Protein AF-A0A166N2T0-F1 (afdb_monomer_lite)

Structure (mmCIF, N/CA/C/O backbone):
data_AF-A0A166N2T0-F1
#
_entry.id   AF-A0A166N2T0-F1
#
loop_
_atom_site.group_PDB
_atom_site.id
_atom_site.type_symbol
_atom_site.label_atom_id
_atom_site.label_alt_id
_atom_site.label_comp_id
_atom_site.label_asym_id
_atom_site.label_entity_id
_atom_site.label_seq_id
_atom_site.pdbx_PDB_ins_code
_atom_site.Cartn_x
_atom_site.Cartn_y
_atom_site.Cartn_z
_atom_site.occupancy
_atom_site.B_iso_or_equiv
_atom_site.auth_seq_id
_atom_site.auth_comp_id
_atom_site.auth_asym_id
_atom_site.auth_atom_id
_atom_site.pdbx_PDB_model_num
ATOM 1 N N . MET A 1 1 ? -8.286 17.097 6.816 1.00 43.88 1 MET A N 1
ATOM 2 C CA . MET A 1 1 ? -9.044 16.083 7.577 1.00 43.88 1 MET A CA 1
ATOM 3 C C . MET A 1 1 ? -8.960 16.460 9.037 1.00 43.88 1 MET A C 1
ATOM 5 O O . MET A 1 1 ? -7.880 16.824 9.479 1.00 43.88 1 MET A O 1
ATOM 9 N N . ASP A 1 2 ? -10.086 16.441 9.736 1.00 45.09 2 ASP A N 1
ATOM 10 C CA . ASP A 1 2 ? -10.137 16.662 11.180 1.00 45.09 2 ASP A CA 1
ATOM 11 C C . ASP A 1 2 ? -9.588 15.407 11.885 1.00 45.09 2 ASP A C 1
ATOM 13 O O . ASP A 1 2 ? -10.155 14.327 11.719 1.00 45.09 2 ASP A O 1
ATOM 17 N N . LEU A 1 3 ? -8.452 15.532 12.580 1.00 59.47 3 LEU A N 1
ATOM 18 C CA . LEU A 1 3 ? -7.696 14.431 13.214 1.00 59.47 3 LEU A CA 1
ATOM 19 C C . LEU A 1 3 ? -8.264 14.028 14.590 1.00 59.47 3 LEU A C 1
ATOM 21 O O . LEU A 1 3 ? -7.615 13.329 15.363 1.00 59.47 3 LEU A O 1
ATOM 25 N N . ASN A 1 4 ? -9.469 14.489 14.915 1.00 77.56 4 ASN A N 1
ATOM 26 C CA . ASN A 1 4 ? -10.057 14.335 16.237 1.00 77.56 4 ASN A CA 1
ATOM 27 C C . ASN A 1 4 ? -10.765 12.988 16.430 1.00 77.56 4 ASN A C 1
ATOM 29 O O . ASN A 1 4 ? -11.438 12.469 15.535 1.00 77.56 4 ASN A O 1
ATOM 33 N N . ILE A 1 5 ? -10.666 12.467 17.654 1.00 76.81 5 ILE A N 1
ATOM 34 C CA . ILE A 1 5 ? -11.451 11.324 18.122 1.00 76.81 5 ILE A CA 1
ATOM 35 C C . ILE A 1 5 ? -12.890 11.790 18.357 1.00 76.81 5 ILE A C 1
ATOM 37 O O . ILE A 1 5 ? -13.119 12.787 19.045 1.00 76.81 5 ILE A O 1
ATOM 41 N N . ARG A 1 6 ? -13.876 11.075 17.807 1.00 77.38 6 ARG A N 1
ATOM 42 C CA . ARG A 1 6 ? -15.291 11.452 17.952 1.00 77.38 6 ARG A CA 1
ATOM 43 C C . ARG A 1 6 ? -16.214 10.258 18.113 1.00 77.38 6 ARG A C 1
ATOM 45 O O . ARG A 1 6 ? -15.986 9.190 17.549 1.00 77.38 6 ARG A O 1
ATOM 52 N N . VAL A 1 7 ? -17.304 10.482 18.838 1.00 72.06 7 VAL A N 1
ATOM 53 C CA . VAL A 1 7 ? -18.404 9.524 18.947 1.00 72.06 7 VAL A CA 1
ATOM 54 C C . VAL A 1 7 ? -19.427 9.822 17.856 1.00 72.06 7 VAL A C 1
ATOM 56 O O . VAL A 1 7 ? -19.912 10.944 17.731 1.00 72.06 7 VAL A O 1
ATOM 59 N N . VAL A 1 8 ? -19.778 8.803 17.081 1.00 77.94 8 VAL A N 1
ATOM 60 C CA . VAL A 1 8 ? -20.889 8.818 16.119 1.00 77.94 8 VAL A CA 1
ATOM 61 C C . VAL A 1 8 ? -21.854 7.719 16.541 1.00 77.94 8 VAL A C 1
ATOM 63 O O . VAL A 1 8 ? -21.438 6.762 17.176 1.00 77.94 8 VAL A O 1
ATOM 66 N N . LYS A 1 9 ? -23.157 7.829 16.260 1.00 76.69 9 LYS A N 1
ATOM 67 C CA . LYS A 1 9 ? -24.130 6.808 16.684 1.00 76.69 9 LYS A CA 1
ATOM 68 C C . LYS A 1 9 ? -23.670 5.383 16.300 1.00 76.69 9 LYS A C 1
ATOM 70 O O . LYS A 1 9 ? -23.574 5.085 15.116 1.00 76.69 9 LYS A O 1
ATOM 75 N N . GLY A 1 10 ? -23.412 4.530 17.297 1.00 79.81 10 GLY A N 1
ATOM 76 C CA . GLY A 1 10 ? -22.922 3.157 17.147 1.00 79.81 10 GLY A CA 1
ATOM 77 C C . GLY A 1 10 ? -21.399 2.988 17.051 1.00 79.81 10 GLY A C 1
ATOM 78 O O . GLY A 1 10 ? -20.940 1.850 16.993 1.00 79.81 10 GLY A O 1
ATOM 79 N N . LEU A 1 11 ? -20.615 4.075 17.012 1.00 88.12 11 LEU A N 1
ATOM 80 C CA . LEU A 1 11 ? -19.197 4.051 16.647 1.00 88.12 11 LEU A CA 1
ATOM 81 C C . LEU A 1 11 ? -18.330 5.018 17.469 1.00 88.12 11 LEU A C 1
ATOM 83 O O . LEU A 1 11 ? -18.723 6.138 17.802 1.00 88.12 11 LEU A O 1
ATOM 87 N N . VAL A 1 12 ? -17.086 4.608 17.687 1.00 89.06 12 VAL A N 1
ATOM 88 C CA . VAL A 1 12 ? -15.978 5.455 18.131 1.00 89.06 12 VAL A CA 1
ATOM 89 C C . VAL A 1 12 ? -14.989 5.570 16.980 1.00 89.06 12 VAL A C 1
ATOM 91 O O . VAL A 1 12 ? -14.473 4.564 16.508 1.00 89.06 12 VAL A O 1
ATOM 94 N N . LEU A 1 13 ? -14.732 6.785 16.505 1.00 89.12 13 LEU A N 1
ATOM 95 C CA . LEU A 1 13 ? -13.774 7.023 15.428 1.00 89.12 13 LEU A CA 1
ATOM 96 C C . LEU A 1 13 ? -12.460 7.514 16.025 1.00 89.12 13 LEU A C 1
ATOM 98 O O . LEU A 1 13 ? -12.440 8.578 16.643 1.00 89.12 13 LEU A O 1
ATOM 102 N N . ASP A 1 14 ? -11.384 6.761 15.813 1.00 88.19 14 ASP A N 1
ATOM 103 C CA . ASP A 1 14 ? -10.021 7.171 16.135 1.00 88.19 14 ASP A CA 1
ATOM 104 C C . ASP A 1 14 ? -9.372 7.780 14.885 1.00 88.19 14 ASP A C 1
ATOM 106 O O . ASP A 1 14 ? -8.874 7.075 14.008 1.00 88.19 14 ASP A O 1
ATOM 110 N N . GLY A 1 15 ? -9.406 9.111 14.782 1.00 82.81 15 GLY A N 1
ATOM 111 C CA . GLY A 1 15 ? -8.806 9.844 13.665 1.00 82.81 15 GLY A CA 1
ATOM 112 C C . GLY A 1 15 ? -7.274 9.845 13.653 1.00 82.81 15 GLY A C 1
ATOM 113 O O . GLY A 1 15 ? -6.691 10.245 12.647 1.00 82.81 15 GLY A O 1
ATOM 114 N N . ILE A 1 16 ? -6.629 9.404 14.738 1.00 84.75 16 ILE A N 1
ATOM 115 C CA . ILE A 1 16 ? -5.169 9.370 14.880 1.00 84.75 16 ILE A CA 1
ATOM 116 C C . ILE A 1 16 ? -4.643 8.025 14.377 1.00 84.75 16 ILE A C 1
ATOM 118 O O . ILE A 1 16 ? -3.766 7.991 13.516 1.00 84.75 16 ILE A O 1
ATOM 122 N N . ALA A 1 17 ? -5.202 6.920 14.879 1.00 83.62 17 ALA A N 1
ATOM 123 C CA . ALA A 1 17 ? -4.836 5.572 14.439 1.00 83.62 17 ALA A CA 1
ATOM 124 C C . ALA A 1 17 ? -5.563 5.136 13.150 1.00 83.62 17 ALA A C 1
ATOM 126 O O . ALA A 1 17 ? -5.153 4.177 12.502 1.00 83.62 17 ALA A O 1
ATOM 127 N N . GLY A 1 18 ? -6.645 5.826 12.768 1.00 85.19 18 GLY A N 1
ATOM 128 C CA . GLY A 1 18 ? -7.509 5.442 11.647 1.00 85.19 18 GLY A CA 1
ATOM 129 C C . GLY A 1 18 ? -8.471 4.294 11.974 1.00 85.19 18 GLY A C 1
ATOM 130 O O . GLY A 1 18 ? -9.000 3.664 11.058 1.00 85.19 18 GLY A O 1
ATOM 131 N N . GLY A 1 19 ? -8.673 4.001 13.260 1.00 89.94 19 GLY A N 1
ATOM 132 C CA . GLY A 1 19 ? -9.486 2.892 13.748 1.00 89.94 19 GLY A CA 1
ATOM 133 C C . GLY A 1 19 ? -10.970 3.229 13.893 1.00 89.94 19 GLY A C 1
ATOM 134 O O . GLY A 1 19 ? -11.353 4.364 14.195 1.00 89.94 19 GLY A O 1
ATOM 135 N N . VAL A 1 20 ? -11.820 2.216 13.723 1.00 93.62 20 VAL A N 1
ATOM 136 C CA . VAL A 1 20 ? -13.267 2.306 13.961 1.00 93.62 20 VAL A CA 1
ATOM 137 C C . VAL A 1 20 ? -13.664 1.316 15.049 1.00 93.62 20 VAL A C 1
ATOM 139 O O . VAL A 1 20 ? -13.630 0.107 14.836 1.00 93.62 20 VAL A O 1
ATOM 142 N N . GLY A 1 21 ? -14.040 1.846 16.209 1.00 92.81 21 GLY A N 1
ATOM 143 C CA . GLY A 1 21 ? -14.553 1.102 17.352 1.00 92.81 21 GLY A CA 1
ATOM 144 C C . GLY A 1 21 ? -16.065 0.921 17.282 1.00 92.81 21 GLY A C 1
ATOM 145 O O . GLY A 1 21 ? -16.790 1.883 17.032 1.00 92.81 21 GLY A O 1
ATOM 146 N N . PHE A 1 22 ? -16.558 -0.286 17.542 1.00 91.50 22 PHE A N 1
ATOM 147 C CA . PHE A 1 22 ? -17.989 -0.587 17.591 1.00 91.50 22 PHE A CA 1
ATOM 148 C C . PHE A 1 22 ? -18.506 -0.473 19.014 1.00 91.50 22 PHE A C 1
ATOM 150 O O . PHE A 1 22 ? -17.970 -1.094 19.932 1.00 91.50 22 PHE A O 1
ATOM 157 N N . ARG A 1 23 ? -19.568 0.313 19.200 1.00 87.75 23 ARG A N 1
ATOM 158 C CA . ARG A 1 23 ? -20.084 0.627 20.529 1.00 87.75 23 ARG A CA 1
ATOM 159 C C . ARG A 1 23 ? -21.597 0.531 20.578 1.00 87.75 23 ARG A C 1
ATOM 161 O O . ARG A 1 23 ? -22.298 1.206 19.826 1.00 87.75 23 ARG A O 1
ATOM 168 N N . ASN A 1 24 ? -22.115 -0.211 21.553 1.00 78.12 24 ASN A N 1
ATOM 169 C CA . ASN A 1 24 ? -23.512 -0.069 21.938 1.00 78.12 24 ASN A CA 1
ATOM 170 C C . ASN A 1 24 ? -23.662 1.186 22.809 1.00 78.12 24 ASN A C 1
ATOM 172 O O . ASN A 1 24 ? -22.993 1.335 23.826 1.00 78.12 24 ASN A O 1
ATOM 176 N N . HIS A 1 25 ? -24.500 2.128 22.387 1.00 70.19 25 HIS A N 1
ATOM 177 C CA . HIS A 1 25 ? -24.588 3.456 22.989 1.00 70.19 25 HIS A CA 1
ATOM 178 C C . HIS A 1 25 ? -25.393 3.458 24.289 1.00 70.19 25 HIS A C 1
ATOM 180 O O . HIS A 1 25 ? -26.496 3.997 24.362 1.00 70.19 25 HIS A O 1
ATOM 186 N N . THR A 1 26 ? -24.811 2.881 25.334 1.00 70.38 26 THR A N 1
ATOM 187 C CA . THR A 1 26 ? -25.307 2.975 26.703 1.00 70.38 26 THR A CA 1
ATOM 188 C C . THR A 1 26 ? -24.638 4.139 27.425 1.00 70.38 26 THR A C 1
ATOM 190 O O . THR A 1 26 ? -23.432 4.342 27.324 1.00 70.38 26 THR A O 1
ATOM 193 N N . ILE A 1 27 ? -25.425 4.933 28.145 1.00 71.75 27 ILE A N 1
ATOM 194 C CA . ILE A 1 27 ? -24.930 5.950 29.080 1.00 71.75 27 ILE A CA 1
ATOM 195 C C . ILE A 1 27 ? -25.377 5.496 30.474 1.00 71.75 27 ILE A C 1
ATOM 197 O O . ILE A 1 27 ? -26.518 5.030 30.602 1.00 71.75 27 ILE A O 1
ATOM 201 N N . PRO A 1 28 ? -24.526 5.586 31.513 1.00 71.56 28 PRO A N 1
ATOM 202 C CA . PRO A 1 28 ? -24.942 5.243 32.866 1.00 71.56 28 PRO A CA 1
ATOM 203 C C . PRO A 1 28 ? -26.201 6.026 33.270 1.00 71.56 28 PRO A C 1
ATOM 205 O O . PRO A 1 28 ? -26.322 7.223 33.013 1.00 71.56 28 PRO A O 1
ATOM 208 N N . LYS A 1 29 ? -27.166 5.345 33.893 1.00 70.75 29 LYS A N 1
ATOM 209 C CA . LYS A 1 29 ? -28.400 5.982 34.379 1.00 70.75 29 LYS A CA 1
ATOM 210 C C . LYS A 1 29 ? -28.135 6.696 35.711 1.00 70.75 29 LYS A C 1
ATOM 212 O O . LYS A 1 29 ? -27.253 6.297 36.464 1.00 70.75 29 LYS A O 1
ATOM 217 N N . ASN A 1 30 ? -28.934 7.717 36.030 1.00 68.00 30 ASN A N 1
ATOM 218 C CA . ASN A 1 30 ? -28.908 8.449 37.312 1.00 68.00 30 ASN A CA 1
ATOM 219 C C . ASN A 1 30 ? -27.630 9.268 37.599 1.00 68.00 30 ASN A C 1
ATOM 221 O O . ASN A 1 30 ? -27.241 9.449 38.756 1.00 68.00 30 ASN A O 1
ATOM 225 N N . ILE A 1 31 ? -26.987 9.817 36.566 1.00 68.12 31 ILE A N 1
ATOM 226 C CA . ILE A 1 31 ? -25.794 10.657 36.721 1.00 68.12 31 ILE A CA 1
ATOM 227 C C . ILE A 1 31 ? -26.176 12.048 37.268 1.00 68.12 31 ILE A C 1
ATOM 229 O O . ILE A 1 31 ? -26.637 12.917 36.532 1.00 68.12 31 ILE A O 1
ATOM 233 N N . LYS A 1 32 ? -25.952 12.296 38.568 1.00 64.81 32 LYS A N 1
ATOM 234 C CA . LYS A 1 32 ? -26.288 13.583 39.220 1.00 64.81 32 LYS A CA 1
ATOM 235 C C . LYS A 1 32 ? -25.245 14.699 39.019 1.00 64.81 32 LYS A C 1
ATOM 237 O O . LYS A 1 32 ? -25.589 15.871 39.161 1.00 64.81 32 LYS A O 1
ATOM 242 N N . ARG A 1 33 ? -23.974 14.367 38.741 1.00 72.00 33 ARG A N 1
ATOM 243 C CA . ARG A 1 33 ? -22.835 15.321 38.731 1.00 72.00 33 ARG A CA 1
ATOM 244 C C . ARG A 1 33 ? -21.892 15.190 37.519 1.00 72.00 33 ARG A C 1
ATOM 246 O O . ARG A 1 33 ? -20.770 15.673 37.575 1.00 72.00 33 ARG A O 1
ATOM 253 N N . GLY A 1 34 ? -22.347 14.574 36.429 1.00 77.81 34 GLY A N 1
ATOM 254 C CA . GLY A 1 34 ? -21.448 14.058 35.388 1.00 77.81 34 GLY A CA 1
ATOM 255 C C . GLY A 1 34 ? -20.852 12.705 35.790 1.00 77.81 34 GLY A C 1
ATOM 256 O O . GLY A 1 34 ? -20.951 12.300 36.952 1.00 77.81 34 GLY A O 1
ATOM 257 N N . ALA A 1 35 ? -20.317 11.970 34.820 1.00 83.81 35 ALA A N 1
ATOM 258 C CA . ALA A 1 35 ? -19.721 10.657 35.051 1.00 83.81 35 ALA A CA 1
ATOM 259 C C . ALA A 1 35 ? -18.545 10.422 34.113 1.00 83.81 35 ALA A C 1
ATOM 261 O O . ALA A 1 35 ? -18.530 10.927 32.989 1.00 83.81 35 ALA A O 1
ATOM 262 N N . SER A 1 36 ? -17.619 9.593 34.579 1.00 88.38 36 SER A N 1
ATOM 263 C CA . SER A 1 36 ? -16.549 9.028 33.771 1.00 88.38 36 SER A CA 1
ATOM 264 C C . SER A 1 36 ? -16.542 7.519 33.961 1.00 88.38 36 SER A C 1
ATOM 266 O O . SER A 1 36 ? -16.769 7.035 35.071 1.00 88.38 36 SER A O 1
ATOM 268 N N . TRP A 1 37 ? -16.326 6.783 32.881 1.00 89.31 37 TRP A N 1
ATOM 269 C CA . TRP A 1 37 ? -16.266 5.324 32.891 1.00 89.31 37 TRP A CA 1
ATOM 270 C C . TRP A 1 37 ? -15.420 4.828 31.721 1.00 89.31 37 TRP A C 1
ATOM 272 O O . TRP A 1 37 ? -15.059 5.606 30.836 1.00 89.31 37 TRP A O 1
ATOM 282 N N . SER A 1 38 ? -15.130 3.532 31.715 1.00 91.31 38 SER A N 1
ATOM 283 C CA . SER A 1 38 ? -14.356 2.876 30.666 1.00 91.31 38 SER A CA 1
ATOM 284 C C . SER A 1 38 ? -15.159 1.736 30.055 1.00 91.31 38 SER A C 1
ATOM 286 O O . SER A 1 38 ? -15.915 1.064 30.757 1.00 91.31 38 SER A O 1
ATOM 288 N N . GLU A 1 39 ? -14.994 1.517 28.755 1.00 91.12 39 GLU A N 1
ATOM 289 C CA . GLU A 1 39 ? -15.550 0.364 28.045 1.00 91.12 39 GLU A CA 1
ATOM 290 C C . GLU A 1 39 ? -14.461 -0.283 27.194 1.00 91.12 39 GLU A C 1
ATOM 292 O O . GLU A 1 39 ? -13.644 0.412 26.589 1.00 91.12 39 GLU A O 1
ATOM 297 N N . ASP A 1 40 ? -14.484 -1.608 27.109 1.00 91.88 40 ASP A N 1
ATOM 298 C CA . ASP A 1 40 ? -13.666 -2.344 26.154 1.00 91.88 40 ASP A CA 1
ATOM 299 C C . ASP A 1 40 ? -14.450 -2.516 24.860 1.00 91.88 40 ASP A C 1
ATOM 301 O O . ASP A 1 40 ? -15.509 -3.145 24.842 1.00 91.88 40 ASP A O 1
ATOM 305 N N . LEU A 1 41 ? -13.930 -1.944 23.780 1.00 92.75 41 LEU A N 1
ATOM 306 C CA . LEU A 1 41 ? -14.589 -1.922 22.483 1.00 92.75 41 LEU A CA 1
ATOM 307 C C . LEU A 1 41 ? -13.728 -2.628 21.443 1.00 92.75 41 LEU A C 1
ATOM 309 O O . LEU A 1 41 ? -12.501 -2.521 21.453 1.00 92.75 41 LEU A O 1
ATOM 313 N N . LEU A 1 42 ? -14.389 -3.334 20.529 1.00 92.88 42 LEU A N 1
ATOM 314 C CA . LEU A 1 42 ? -13.748 -3.906 19.353 1.00 92.88 42 LEU A CA 1
ATOM 315 C C . LEU A 1 42 ? -13.472 -2.793 18.344 1.00 92.88 42 LEU A C 1
ATOM 317 O O . LEU A 1 42 ? -14.406 -2.118 17.914 1.00 92.88 42 LEU A O 1
ATOM 321 N N . PHE A 1 43 ? -12.216 -2.641 17.945 1.00 94.19 43 PHE A N 1
ATOM 322 C CA . PHE A 1 43 ? -11.762 -1.751 16.887 1.00 94.19 43 PHE A CA 1
ATOM 323 C C . PHE A 1 43 ? -11.327 -2.548 15.666 1.00 94.19 43 PHE A C 1
ATOM 325 O O . PHE A 1 43 ? -10.677 -3.584 15.785 1.00 94.19 43 PHE A O 1
ATOM 332 N N . ILE A 1 44 ? -11.650 -2.018 14.491 1.00 93.50 44 ILE A N 1
ATOM 333 C CA . ILE A 1 44 ? -11.050 -2.429 13.225 1.00 93.50 44 ILE A CA 1
ATOM 334 C C . ILE A 1 44 ? -10.087 -1.334 12.795 1.00 93.50 44 ILE A C 1
ATOM 336 O O . ILE A 1 44 ? -10.492 -0.177 12.656 1.00 93.50 44 ILE A O 1
ATOM 340 N N . GLU A 1 45 ? -8.823 -1.697 12.595 1.00 93.06 45 GLU A N 1
ATOM 341 C CA . GLU A 1 45 ? -7.754 -0.747 12.282 1.00 93.06 45 GLU A CA 1
ATOM 342 C C . GLU A 1 45 ? -6.981 -1.169 11.034 1.00 93.06 45 GLU A C 1
ATOM 344 O O . GLU A 1 45 ? -6.725 -2.362 10.836 1.00 93.06 45 GLU A O 1
ATOM 349 N N . PRO A 1 46 ? -6.586 -0.214 10.178 1.00 92.50 46 PRO A N 1
ATOM 350 C CA . PRO A 1 46 ? -5.716 -0.508 9.059 1.00 92.50 46 PRO A CA 1
ATOM 351 C C . PRO A 1 46 ? -4.281 -0.720 9.545 1.00 92.50 46 PRO A C 1
ATOM 353 O O . PRO A 1 46 ? -3.722 0.091 10.279 1.00 92.50 46 PRO A O 1
ATOM 356 N N . ILE A 1 47 ? -3.648 -1.779 9.055 1.00 93.31 47 ILE A N 1
ATOM 357 C CA . ILE A 1 47 ? -2.202 -1.978 9.151 1.00 93.31 47 ILE A CA 1
ATOM 358 C C . ILE A 1 47 ? -1.626 -2.001 7.742 1.00 93.31 47 ILE A C 1
ATOM 360 O O . ILE A 1 47 ? -2.196 -2.616 6.844 1.00 93.31 47 ILE A O 1
ATOM 364 N N . ALA A 1 48 ? -0.508 -1.316 7.522 1.00 94.31 48 ALA A N 1
ATOM 365 C CA . ALA A 1 48 ? 0.125 -1.244 6.212 1.00 94.31 48 ALA A CA 1
ATOM 366 C C . ALA A 1 48 ? 1.647 -1.262 6.330 1.00 94.31 48 ALA A C 1
ATOM 368 O O . ALA A 1 48 ? 2.225 -0.688 7.252 1.00 94.31 48 ALA A O 1
ATOM 369 N N . SER A 1 49 ? 2.302 -1.898 5.363 1.00 96.12 49 SER A N 1
ATOM 370 C CA . SER A 1 49 ? 3.750 -1.851 5.209 1.00 96.12 49 SER A CA 1
ATOM 371 C C . SER A 1 49 ? 4.106 -1.598 3.754 1.00 96.12 49 SER A C 1
ATOM 373 O O . SER A 1 49 ? 3.578 -2.252 2.854 1.00 96.12 49 SER A O 1
ATOM 375 N N . CYS A 1 50 ? 5.001 -0.638 3.534 1.00 95.25 50 CYS A N 1
ATOM 376 C CA . CYS A 1 50 ? 5.437 -0.229 2.209 1.00 95.25 50 CYS A CA 1
ATOM 377 C C . CYS A 1 50 ? 6.935 -0.462 2.029 1.00 95.25 50 CYS A C 1
ATOM 379 O O . CYS A 1 50 ? 7.736 -0.255 2.940 1.00 95.25 50 CYS A O 1
ATOM 381 N N . VAL A 1 51 ? 7.316 -0.837 0.815 1.00 94.19 51 VAL A N 1
ATOM 382 C CA . VAL A 1 51 ? 8.702 -1.021 0.385 1.00 94.19 51 VAL A CA 1
ATOM 383 C C . VAL A 1 51 ? 8.967 -0.200 -0.869 1.00 94.19 51 VAL A C 1
ATOM 385 O O . VAL A 1 51 ? 8.051 0.151 -1.610 1.00 94.19 51 VAL A O 1
ATOM 388 N N . ASN A 1 52 ? 10.230 0.118 -1.123 1.00 90.19 52 ASN A N 1
ATOM 389 C CA . ASN A 1 52 ? 10.628 0.793 -2.352 1.00 90.19 52 ASN A CA 1
ATOM 390 C C . ASN A 1 52 ? 10.736 -0.219 -3.509 1.00 90.19 52 ASN A C 1
ATOM 392 O O . ASN A 1 52 ? 11.228 -1.327 -3.315 1.00 90.19 52 ASN A O 1
ATOM 396 N N . THR A 1 53 ? 10.310 0.175 -4.709 1.00 87.38 53 THR A N 1
ATOM 397 C CA . THR A 1 53 ? 10.528 -0.594 -5.949 1.00 87.38 53 THR A CA 1
ATOM 398 C C . THR A 1 53 ? 11.889 -0.311 -6.586 1.00 87.38 53 THR A C 1
ATOM 400 O O . THR A 1 53 ? 12.180 -0.796 -7.662 1.00 87.38 53 THR A O 1
ATOM 403 N N . ASN A 1 54 ? 12.752 0.502 -5.988 1.00 82.25 54 ASN A N 1
ATOM 404 C CA . ASN A 1 54 ? 13.964 1.038 -6.620 1.00 82.25 54 ASN A CA 1
ATOM 405 C C . ASN A 1 54 ? 13.698 1.842 -7.910 1.00 82.25 54 ASN A C 1
ATOM 407 O O . ASN A 1 54 ? 14.645 2.319 -8.528 1.00 82.25 54 ASN A O 1
ATOM 411 N N . LEU A 1 55 ? 12.437 2.059 -8.289 1.00 86.00 55 LEU A N 1
ATOM 412 C CA . LEU A 1 55 ? 12.046 2.865 -9.433 1.00 86.00 55 LEU A CA 1
ATOM 413 C C . LEU A 1 55 ? 11.872 4.323 -9.021 1.00 86.00 55 LEU A C 1
ATOM 415 O O . LEU A 1 55 ? 11.303 4.641 -7.971 1.00 86.00 55 LEU A O 1
ATOM 419 N N . THR A 1 56 ? 12.332 5.210 -9.893 1.00 86.75 56 THR A N 1
ATOM 420 C CA . THR A 1 56 ? 12.130 6.654 -9.792 1.00 86.75 56 THR A CA 1
ATOM 421 C C . THR A 1 56 ? 11.440 7.147 -11.050 1.00 86.75 56 THR A C 1
ATOM 423 O O . THR A 1 56 ? 11.789 6.737 -12.155 1.00 86.75 56 THR A O 1
ATOM 426 N N . LEU A 1 57 ? 10.464 8.030 -10.884 1.00 87.56 57 LEU A N 1
ATOM 427 C CA . LEU A 1 57 ? 9.879 8.796 -11.973 1.00 87.56 57 LEU A CA 1
ATOM 428 C C . LEU A 1 57 ? 10.432 10.215 -11.875 1.00 87.56 57 LEU A C 1
ATOM 430 O O . LEU A 1 57 ? 10.118 10.954 -10.939 1.00 87.56 57 LEU A O 1
ATOM 434 N N . ASP A 1 58 ? 11.286 10.554 -12.827 1.00 87.94 58 ASP A N 1
ATOM 435 C CA . ASP A 1 58 ? 11.931 11.848 -12.959 1.00 87.94 58 ASP A CA 1
ATOM 436 C C . ASP A 1 58 ? 11.211 12.653 -14.042 1.00 87.94 58 ASP A C 1
ATOM 438 O O . ASP A 1 58 ? 10.805 12.111 -15.065 1.00 87.94 58 ASP A O 1
ATOM 442 N N . PHE A 1 59 ? 10.988 13.944 -13.834 1.00 86.88 59 PHE A N 1
ATOM 443 C CA . PHE A 1 59 ? 10.304 14.759 -14.838 1.00 86.88 59 PHE A CA 1
ATOM 444 C C . PHE A 1 59 ? 10.740 16.216 -14.802 1.00 86.88 59 PHE A C 1
ATOM 446 O O . PHE A 1 59 ? 11.130 16.748 -13.758 1.00 86.88 59 PHE A O 1
ATOM 453 N N . GLU A 1 60 ? 10.645 16.865 -15.961 1.00 88.12 60 GLU A N 1
ATOM 454 C CA . GLU A 1 60 ? 10.862 18.298 -16.120 1.00 88.12 60 GLU A CA 1
ATOM 455 C C . GLU A 1 60 ? 9.561 18.985 -16.544 1.00 88.12 60 GLU A C 1
ATOM 457 O O . GLU A 1 60 ? 8.848 18.543 -17.449 1.00 88.12 60 GLU A O 1
ATOM 462 N N . ILE A 1 61 ? 9.243 20.085 -15.863 1.00 86.31 61 ILE A N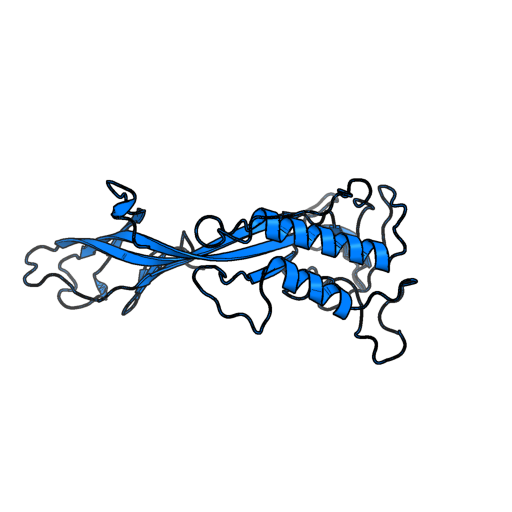 1
ATOM 463 C CA . ILE A 1 61 ? 8.099 20.926 -16.201 1.00 86.31 61 ILE A CA 1
ATOM 464 C C . ILE A 1 61 ? 8.506 21.867 -17.329 1.00 86.31 61 ILE A C 1
ATOM 466 O O . ILE A 1 61 ? 9.320 22.757 -17.106 1.00 86.31 61 ILE A O 1
ATOM 470 N N . LEU A 1 62 ? 7.908 21.718 -18.511 1.00 83.44 62 LEU A N 1
ATOM 471 C CA . LEU A 1 62 ? 8.030 22.691 -19.600 1.00 83.44 62 LEU A CA 1
ATOM 472 C C . LEU A 1 62 ? 6.660 23.307 -19.898 1.00 83.44 62 LEU A C 1
ATOM 474 O O . LEU A 1 62 ? 5.644 22.620 -19.792 1.00 83.44 62 LEU A O 1
ATOM 478 N N . LEU A 1 63 ? 6.638 24.576 -20.317 1.00 72.50 63 LEU A N 1
ATOM 479 C CA . LEU A 1 63 ? 5.413 25.352 -20.589 1.00 72.50 63 LEU A CA 1
ATOM 480 C C . LEU A 1 63 ? 4.394 24.641 -21.502 1.00 72.50 63 LEU A C 1
ATOM 482 O O . LEU A 1 63 ? 3.195 24.802 -21.295 1.00 72.50 63 LEU A O 1
ATOM 486 N N . ASN A 1 64 ? 4.855 23.836 -22.468 1.00 68.06 64 ASN A N 1
ATOM 487 C CA . ASN A 1 64 ? 3.990 23.223 -23.486 1.00 68.06 64 ASN A CA 1
ATOM 488 C C . ASN A 1 64 ? 3.931 21.684 -23.440 1.00 68.06 64 ASN A C 1
ATOM 490 O O . ASN A 1 64 ? 3.039 21.102 -24.054 1.00 68.06 64 ASN A O 1
ATOM 494 N N . LYS A 1 65 ? 4.868 21.007 -22.756 1.00 67.38 65 LYS A N 1
ATOM 495 C CA . LYS A 1 65 ? 4.901 19.535 -22.658 1.00 67.38 65 LYS A CA 1
ATOM 496 C C . LYS A 1 65 ? 5.863 19.062 -21.568 1.00 67.38 65 LYS A C 1
ATOM 498 O O . LYS A 1 65 ? 7.043 19.369 -21.632 1.00 67.38 65 LYS A O 1
ATOM 503 N N . SER A 1 66 ? 5.404 18.267 -20.610 1.00 65.69 66 SER A N 1
ATOM 504 C CA . SER A 1 66 ? 6.294 17.638 -19.625 1.00 65.69 66 SER A CA 1
ATOM 505 C C . SER A 1 66 ? 7.077 16.491 -20.269 1.00 65.69 66 SER A C 1
ATOM 507 O O . SER A 1 66 ? 6.493 15.680 -20.991 1.00 65.69 66 SER A O 1
ATOM 509 N N . SER A 1 67 ? 8.379 16.391 -20.002 1.00 66.00 67 SER A N 1
ATOM 510 C CA . SER A 1 67 ? 9.152 15.178 -20.291 1.00 66.00 67 SER A CA 1
ATOM 511 C C . SER A 1 67 ? 9.209 14.315 -19.035 1.00 66.00 67 SER A C 1
ATOM 513 O O . SER A 1 67 ? 9.492 14.816 -17.945 1.00 66.00 67 SER A O 1
ATOM 515 N N . ILE A 1 68 ? 8.905 13.025 -19.182 1.00 70.50 68 ILE A N 1
ATOM 516 C CA . ILE A 1 68 ? 8.955 12.053 -18.091 1.00 70.50 68 ILE A CA 1
ATOM 517 C C . ILE A 1 68 ? 10.053 11.047 -18.411 1.00 70.50 68 ILE A C 1
ATOM 519 O O . ILE A 1 68 ? 9.971 10.313 -19.393 1.00 70.50 68 ILE A O 1
ATOM 523 N N . SER A 1 69 ? 11.075 11.026 -17.567 1.00 68.88 69 SER A N 1
ATOM 524 C CA . SER A 1 69 ? 12.094 9.990 -17.521 1.00 68.88 69 SER A CA 1
ATOM 525 C C . SER A 1 69 ? 11.752 8.986 -16.424 1.00 68.88 69 SER A C 1
ATOM 527 O O . SER A 1 69 ? 11.243 9.311 -15.352 1.00 68.88 69 SER A O 1
ATOM 529 N N . PHE A 1 70 ? 12.057 7.729 -16.679 1.00 72.88 70 PHE A N 1
ATOM 530 C CA . PHE A 1 70 ? 11.811 6.628 -15.776 1.00 72.88 70 PHE A CA 1
ATOM 531 C C . PHE A 1 70 ? 13.097 5.874 -15.513 1.00 72.88 70 PHE A C 1
ATOM 533 O O . PHE A 1 70 ? 13.788 5.473 -16.449 1.00 72.88 70 PHE A O 1
ATOM 540 N N . ASN A 1 71 ? 13.319 5.640 -14.219 1.00 66.19 71 ASN A N 1
ATOM 541 C CA . ASN A 1 71 ? 14.355 4.826 -13.613 1.00 66.19 71 ASN A CA 1
ATOM 542 C C . ASN A 1 71 ? 15.787 5.273 -13.936 1.00 66.19 71 ASN A C 1
ATOM 544 O O . ASN A 1 71 ? 16.196 5.312 -15.083 1.00 66.19 71 ASN A O 1
ATOM 548 N N . ARG A 1 72 ? 16.609 5.499 -12.909 1.00 67.88 72 ARG A N 1
ATOM 549 C CA . ARG A 1 72 ? 18.046 5.806 -13.061 1.00 67.88 72 ARG A CA 1
ATOM 550 C C . ARG A 1 72 ? 18.923 4.549 -13.075 1.00 67.88 72 ARG A C 1
ATOM 552 O O . ARG A 1 72 ? 19.998 4.529 -12.475 1.00 67.88 72 ARG A O 1
ATOM 559 N N . GLY A 1 73 ? 18.443 3.468 -13.687 1.00 58.78 73 GLY A N 1
ATOM 560 C CA . GLY A 1 73 ? 19.162 2.196 -13.768 1.00 58.78 73 GLY A CA 1
ATOM 561 C C . GLY A 1 73 ? 19.405 1.494 -12.427 1.00 58.78 73 GLY A C 1
ATOM 562 O O . GLY A 1 73 ? 20.371 0.748 -12.307 1.00 58.78 73 GLY A O 1
ATOM 563 N N . ARG A 1 74 ? 18.546 1.686 -11.414 1.00 66.56 74 ARG A N 1
ATOM 564 C CA . ARG A 1 74 ? 18.718 1.121 -10.051 1.00 66.56 74 ARG A CA 1
ATOM 565 C C . ARG A 1 74 ? 18.369 -0.372 -9.928 1.00 66.56 74 ARG A C 1
ATOM 567 O O . ARG A 1 74 ? 18.165 -0.882 -8.829 1.00 66.56 74 ARG A O 1
ATOM 574 N N . PHE A 1 75 ? 18.297 -1.081 -11.050 1.00 73.88 75 PHE A N 1
ATOM 575 C CA . PHE A 1 75 ? 18.080 -2.526 -11.088 1.00 73.88 75 PHE A CA 1
ATOM 576 C C . PHE A 1 75 ? 19.361 -3.347 -10.890 1.00 73.88 75 PHE A C 1
ATOM 578 O O . PHE A 1 75 ? 19.274 -4.562 -10.750 1.00 73.88 75 PHE A O 1
ATOM 585 N N . VAL A 1 76 ? 20.537 -2.704 -10.874 1.00 69.94 76 VAL A N 1
ATOM 586 C CA . VAL A 1 76 ? 21.844 -3.383 -10.745 1.00 69.94 76 VAL A CA 1
ATOM 587 C C . VAL A 1 76 ? 21.931 -4.216 -9.460 1.00 69.94 76 VAL A C 1
ATOM 589 O O . VAL A 1 76 ? 22.474 -5.317 -9.478 1.00 69.94 76 VAL A O 1
ATOM 592 N N . ASP A 1 77 ? 21.308 -3.731 -8.384 1.00 70.50 77 ASP A N 1
ATOM 593 C CA . ASP A 1 77 ? 21.327 -4.353 -7.055 1.00 70.50 77 ASP A CA 1
ATOM 594 C C . ASP A 1 77 ? 20.056 -5.164 -6.755 1.00 70.50 77 ASP A C 1
ATOM 596 O O . ASP A 1 77 ? 19.699 -5.378 -5.592 1.00 70.50 77 ASP A O 1
ATOM 600 N N . ILE A 1 78 ? 19.305 -5.582 -7.784 1.00 76.38 78 ILE A N 1
ATOM 601 C CA . ILE A 1 78 ? 18.127 -6.414 -7.544 1.00 76.38 78 ILE A CA 1
ATOM 602 C C . ILE A 1 78 ? 18.571 -7.770 -6.983 1.00 76.38 78 ILE A C 1
ATOM 604 O O . ILE A 1 78 ? 19.450 -8.441 -7.527 1.00 76.38 78 ILE A O 1
ATOM 608 N N . ASN A 1 79 ? 17.952 -8.180 -5.875 1.00 79.50 79 ASN A N 1
ATOM 609 C CA . ASN A 1 79 ? 18.159 -9.515 -5.327 1.00 79.50 79 ASN A CA 1
ATOM 610 C C . ASN A 1 79 ? 17.832 -10.553 -6.416 1.00 79.50 79 ASN A C 1
ATOM 612 O O . ASN A 1 79 ? 16.864 -10.381 -7.143 1.00 79.50 79 ASN A O 1
ATOM 616 N N . LYS A 1 80 ? 18.624 -11.611 -6.573 1.00 77.50 80 LYS A N 1
ATOM 617 C CA . LYS A 1 80 ? 18.363 -12.651 -7.588 1.00 77.50 80 LYS A CA 1
ATOM 618 C C . LYS A 1 80 ? 17.676 -13.883 -7.003 1.00 77.50 80 LYS A C 1
ATOM 620 O O . LYS A 1 80 ? 17.243 -14.756 -7.749 1.00 77.50 80 LYS A O 1
ATOM 625 N N . THR A 1 81 ? 17.561 -13.949 -5.682 1.00 78.81 81 THR A N 1
ATOM 626 C CA . THR A 1 81 ? 16.948 -15.067 -4.973 1.00 78.81 81 THR A CA 1
ATOM 627 C C . THR A 1 81 ? 15.440 -14.877 -4.896 1.00 78.81 81 THR A C 1
ATOM 629 O O . THR A 1 81 ? 14.956 -13.791 -4.573 1.00 78.81 81 THR A O 1
ATOM 632 N N . TYR A 1 82 ? 14.689 -15.945 -5.170 1.00 72.75 82 TYR A N 1
ATOM 633 C CA . TYR A 1 82 ? 13.240 -15.932 -5.014 1.00 72.75 82 TYR A CA 1
ATOM 634 C C . TYR A 1 82 ? 12.857 -15.741 -3.545 1.00 72.75 82 TYR A C 1
ATOM 636 O O . TYR A 1 82 ? 13.369 -16.428 -2.664 1.00 72.75 82 TYR A O 1
ATOM 644 N N . LEU A 1 83 ? 11.945 -14.808 -3.286 1.00 79.56 83 LEU A N 1
ATOM 645 C CA . LEU A 1 83 ? 11.563 -14.419 -1.933 1.00 79.56 83 LEU A CA 1
ATOM 646 C C . LEU A 1 83 ? 10.319 -15.187 -1.484 1.00 79.56 83 LEU A C 1
ATOM 648 O O . LEU A 1 83 ? 9.268 -15.113 -2.128 1.00 79.56 83 LEU A O 1
ATOM 652 N N . SER A 1 84 ? 10.430 -15.886 -0.357 1.00 79.62 84 SER A N 1
ATOM 653 C CA . SER A 1 84 ? 9.313 -16.505 0.357 1.00 79.62 84 SER A CA 1
ATOM 654 C C . SER A 1 84 ? 8.906 -15.664 1.568 1.00 79.62 84 SER A C 1
ATOM 656 O O . SER A 1 84 ? 9.708 -14.908 2.110 1.00 79.62 84 SER A O 1
ATOM 658 N N . TYR A 1 85 ? 7.655 -15.812 1.988 1.00 85.19 85 TYR A N 1
ATOM 659 C CA . TYR A 1 85 ? 7.118 -15.253 3.228 1.00 85.19 85 TYR A CA 1
ATOM 660 C C . TYR A 1 85 ? 6.188 -16.289 3.867 1.00 85.19 85 TYR A C 1
ATOM 662 O O . TYR A 1 85 ? 5.712 -17.186 3.161 1.00 85.19 85 TYR A O 1
ATOM 670 N N . ASP A 1 86 ? 5.945 -16.174 5.172 1.00 83.12 86 ASP A N 1
ATOM 671 C CA . ASP A 1 86 ? 5.060 -17.093 5.895 1.00 83.12 86 ASP A CA 1
ATOM 672 C C . ASP A 1 86 ? 3.599 -16.876 5.471 1.00 83.12 86 ASP A C 1
ATOM 674 O O . ASP A 1 86 ? 3.043 -15.782 5.594 1.00 83.12 86 ASP A O 1
ATOM 678 N N . ARG A 1 87 ? 2.984 -17.925 4.920 1.00 79.12 87 ARG A N 1
ATOM 679 C CA . ARG A 1 87 ? 1.567 -17.938 4.531 1.00 79.12 87 ARG A CA 1
ATOM 680 C C . ARG A 1 87 ? 0.705 -18.720 5.509 1.00 79.12 87 ARG A C 1
ATOM 682 O O . ARG A 1 87 ? -0.501 -18.506 5.513 1.00 79.12 87 ARG A O 1
ATOM 689 N N . ASP A 1 88 ? 1.308 -19.588 6.310 1.00 80.88 88 ASP A N 1
ATOM 690 C CA . ASP A 1 88 ? 0.593 -20.576 7.110 1.00 80.88 88 ASP A CA 1
ATOM 691 C C . ASP A 1 88 ? 0.078 -19.951 8.412 1.00 80.88 88 ASP A C 1
ATOM 693 O O . ASP A 1 88 ? -0.976 -20.337 8.913 1.00 80.88 88 ASP A O 1
ATOM 697 N N . ASN A 1 89 ? 0.763 -18.915 8.912 1.00 83.31 89 ASN A N 1
ATOM 698 C CA . ASN A 1 89 ? 0.408 -18.211 10.149 1.00 83.31 89 ASN A CA 1
ATOM 699 C C . ASN A 1 89 ? -0.068 -16.770 9.904 1.00 83.31 89 ASN A C 1
ATOM 701 O O . ASN A 1 89 ? 0.215 -15.860 10.684 1.00 83.31 89 ASN A O 1
ATOM 705 N N . ALA A 1 90 ? -0.802 -16.538 8.814 1.00 84.31 90 ALA A N 1
ATOM 706 C CA . ALA A 1 90 ? -1.123 -15.185 8.362 1.00 84.31 90 ALA A CA 1
ATOM 707 C C . ALA A 1 90 ? -1.982 -14.360 9.352 1.00 84.31 90 ALA A C 1
ATOM 709 O O . ALA A 1 90 ? -1.932 -13.133 9.309 1.00 84.31 90 ALA A O 1
ATOM 710 N N . GLN A 1 91 ? -2.742 -15.005 10.249 1.00 83.62 91 GLN A N 1
ATOM 711 C CA . GLN A 1 91 ? -3.497 -14.327 11.319 1.00 83.62 91 GLN A CA 1
ATOM 712 C C . GLN A 1 91 ? -2.592 -13.758 12.418 1.00 83.62 91 GLN A C 1
ATOM 714 O O . GLN A 1 91 ? -2.807 -12.638 12.874 1.00 83.62 91 GLN A O 1
ATOM 719 N N . SER A 1 92 ? -1.571 -14.507 12.847 1.00 84.62 92 SER A N 1
ATOM 720 C CA . SER A 1 92 ? -0.654 -14.058 13.903 1.00 84.62 92 SER A CA 1
ATOM 721 C C . SER A 1 92 ? 0.432 -13.137 13.356 1.00 84.62 92 SER A C 1
ATOM 723 O O . SER A 1 92 ? 0.833 -12.181 14.021 1.00 84.62 92 SER A O 1
ATOM 725 N N . ASN A 1 93 ? 0.882 -13.389 12.126 1.00 88.56 93 ASN A N 1
ATOM 726 C CA . ASN A 1 93 ? 1.803 -12.528 11.409 1.00 88.56 93 ASN A CA 1
ATOM 727 C C . ASN A 1 93 ? 1.383 -12.400 9.935 1.00 88.56 93 ASN A C 1
ATOM 729 O O . ASN A 1 93 ? 1.703 -13.268 9.123 1.00 88.56 93 ASN A O 1
ATOM 733 N N . PRO A 1 94 ? 0.736 -11.290 9.541 1.00 90.25 94 PRO A N 1
ATOM 734 C CA . PRO A 1 94 ? 0.353 -11.072 8.149 1.00 90.25 94 PRO A CA 1
ATOM 735 C C . PRO A 1 94 ? 1.556 -10.877 7.211 1.00 90.25 94 PRO A C 1
ATOM 737 O O . PRO A 1 94 ? 1.379 -10.911 5.993 1.00 90.25 94 PRO A O 1
ATOM 740 N N . ASP A 1 95 ? 2.754 -10.622 7.754 1.00 92.44 95 ASP A N 1
ATOM 741 C CA . ASP A 1 95 ? 4.010 -10.352 7.042 1.00 92.44 95 ASP A CA 1
ATOM 742 C C . ASP A 1 95 ? 3.851 -9.397 5.841 1.00 92.44 95 ASP A C 1
ATOM 744 O O . ASP A 1 95 ? 4.297 -9.631 4.711 1.00 92.44 95 ASP A O 1
ATOM 748 N N . LEU A 1 96 ? 3.161 -8.276 6.089 1.00 95.00 96 LEU A N 1
ATOM 749 C CA . LEU A 1 96 ? 2.842 -7.275 5.065 1.00 95.00 96 LEU A CA 1
ATOM 750 C C . LEU A 1 96 ? 4.099 -6.750 4.366 1.00 95.00 96 LEU A C 1
ATOM 752 O O . LEU A 1 96 ? 4.083 -6.483 3.165 1.00 95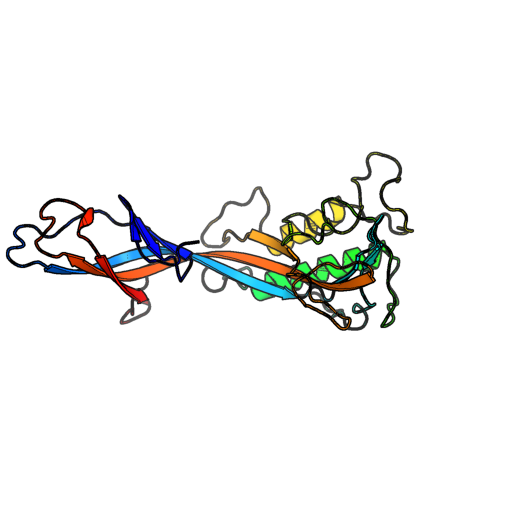.00 96 LEU A O 1
ATOM 756 N N . ARG A 1 97 ? 5.209 -6.624 5.100 1.00 95.00 97 ARG A N 1
ATOM 757 C CA . ARG A 1 97 ? 6.466 -6.137 4.534 1.00 95.00 97 ARG A CA 1
ATOM 758 C C . ARG A 1 97 ? 7.043 -7.123 3.525 1.00 95.00 97 ARG A C 1
ATOM 760 O O . ARG A 1 97 ? 7.428 -6.685 2.442 1.00 95.00 97 ARG A O 1
ATOM 767 N N . ALA A 1 98 ? 7.104 -8.421 3.836 1.00 93.50 98 ALA A N 1
ATOM 768 C CA . ALA A 1 98 ? 7.639 -9.404 2.896 1.00 93.50 98 ALA A CA 1
ATOM 769 C C . ALA A 1 98 ? 6.723 -9.589 1.678 1.00 93.50 98 ALA A C 1
ATOM 771 O O . ALA A 1 98 ? 7.219 -9.692 0.553 1.00 93.50 98 ALA A O 1
ATOM 772 N N . ARG A 1 99 ? 5.396 -9.527 1.866 1.00 93.69 99 ARG A N 1
ATOM 773 C CA . ARG A 1 99 ? 4.420 -9.491 0.760 1.00 93.69 99 ARG A CA 1
ATOM 774 C C . ARG A 1 99 ? 4.678 -8.318 -0.180 1.00 93.69 99 ARG A C 1
ATOM 776 O O . ARG A 1 99 ? 4.827 -8.514 -1.388 1.00 93.69 99 ARG A O 1
ATOM 783 N N . ALA A 1 100 ? 4.801 -7.112 0.376 1.00 95.31 100 ALA A N 1
ATOM 784 C CA . ALA A 1 100 ? 5.096 -5.908 -0.389 1.00 95.31 100 ALA A CA 1
ATOM 785 C C . ALA A 1 100 ? 6.473 -5.994 -1.075 1.00 95.31 100 ALA A C 1
ATOM 787 O O . ALA A 1 100 ? 6.598 -5.633 -2.244 1.00 95.31 100 ALA A O 1
ATOM 788 N N . TYR A 1 101 ? 7.489 -6.530 -0.390 1.00 93.69 101 TYR A N 1
ATOM 789 C CA . TYR A 1 101 ? 8.839 -6.739 -0.926 1.00 93.69 101 TYR A CA 1
ATOM 790 C C . TYR A 1 101 ? 8.864 -7.698 -2.113 1.00 93.69 101 TYR A C 1
ATOM 792 O O . TYR A 1 101 ? 9.414 -7.364 -3.161 1.00 93.69 101 TYR A O 1
ATOM 800 N N . ARG A 1 102 ? 8.201 -8.850 -1.996 1.00 91.94 102 ARG A N 1
ATOM 801 C CA . ARG A 1 102 ? 8.069 -9.816 -3.093 1.00 91.94 102 ARG A CA 1
ATOM 802 C C . ARG A 1 102 ? 7.338 -9.211 -4.292 1.00 91.94 102 ARG A C 1
ATOM 804 O O . ARG A 1 102 ? 7.745 -9.421 -5.431 1.00 91.94 102 ARG A O 1
ATOM 811 N N . ALA A 1 103 ? 6.286 -8.437 -4.048 1.00 94.00 103 ALA A N 1
ATOM 812 C CA . ALA A 1 103 ? 5.540 -7.761 -5.101 1.00 94.00 103 ALA A CA 1
ATOM 813 C C . ALA A 1 103 ? 6.362 -6.661 -5.792 1.00 94.00 103 ALA A C 1
ATOM 815 O O . ALA A 1 103 ? 6.368 -6.581 -7.019 1.00 94.00 103 ALA A O 1
ATOM 816 N N . ALA A 1 104 ? 7.117 -5.862 -5.032 1.00 93.19 104 ALA A N 1
ATOM 817 C CA . ALA A 1 104 ? 8.065 -4.892 -5.579 1.00 93.19 104 ALA A CA 1
ATOM 818 C C . ALA A 1 104 ? 9.133 -5.571 -6.439 1.00 93.19 104 ALA A C 1
ATOM 820 O O . ALA A 1 104 ? 9.416 -5.117 -7.546 1.00 93.19 104 ALA A O 1
ATOM 821 N N . TRP A 1 105 ? 9.671 -6.693 -5.964 1.00 91.25 105 TRP A N 1
ATOM 822 C CA . TRP A 1 105 ? 10.646 -7.488 -6.696 1.00 91.25 105 TRP A CA 1
ATOM 823 C C . TRP A 1 105 ? 10.102 -7.988 -8.041 1.00 91.25 105 TRP A C 1
ATOM 825 O O . TRP A 1 105 ? 10.727 -7.765 -9.075 1.00 91.25 105 TRP A O 1
ATOM 835 N N . LEU A 1 106 ? 8.908 -8.591 -8.049 1.00 91.88 106 LEU A N 1
ATOM 836 C CA . LEU A 1 106 ? 8.265 -9.080 -9.275 1.00 91.88 106 LEU A CA 1
ATOM 837 C C . LEU A 1 106 ? 7.922 -7.941 -10.243 1.00 91.88 106 LEU A C 1
ATOM 839 O O . LEU A 1 106 ? 8.160 -8.061 -11.443 1.00 91.88 106 LEU A O 1
ATOM 843 N N . ASN A 1 107 ? 7.407 -6.821 -9.727 1.00 92.56 107 ASN A N 1
ATOM 844 C CA . ASN A 1 107 ? 7.148 -5.623 -10.522 1.00 92.56 107 ASN A CA 1
ATOM 845 C C . ASN A 1 107 ? 8.425 -5.125 -11.217 1.00 92.56 107 ASN A C 1
ATOM 847 O O . ASN A 1 107 ? 8.401 -4.794 -12.402 1.00 92.56 107 ASN A O 1
ATOM 851 N N . ASN A 1 108 ? 9.547 -5.102 -10.498 1.00 89.81 108 ASN A N 1
ATOM 852 C CA . ASN A 1 108 ? 10.830 -4.696 -11.059 1.00 89.81 108 ASN A CA 1
ATOM 853 C C . ASN A 1 108 ? 11.325 -5.674 -12.115 1.00 89.81 108 ASN A C 1
ATOM 855 O O . ASN A 1 108 ? 11.736 -5.235 -13.181 1.00 89.81 108 ASN A O 1
ATOM 859 N N . ALA A 1 109 ? 11.256 -6.978 -11.840 1.00 88.19 109 ALA A N 1
ATOM 860 C CA . ALA A 1 109 ? 11.685 -8.013 -12.772 1.00 88.19 109 ALA A CA 1
ATOM 861 C C . ALA A 1 109 ? 10.903 -7.946 -14.096 1.00 88.19 109 ALA A C 1
ATOM 863 O O . ALA A 1 109 ? 11.509 -7.951 -15.164 1.00 88.19 109 ALA A O 1
ATOM 864 N N . LEU A 1 110 ? 9.576 -7.784 -14.038 1.00 89.25 110 LEU A N 1
ATOM 865 C CA . LEU A 1 110 ? 8.741 -7.610 -15.233 1.00 89.25 110 LEU A CA 1
ATOM 866 C C . LEU A 1 110 ? 9.043 -6.302 -15.969 1.00 89.25 110 LEU A C 1
ATOM 868 O O . LEU A 1 110 ? 9.083 -6.275 -17.196 1.00 89.25 110 LEU A O 1
ATOM 872 N N . THR A 1 111 ? 9.319 -5.223 -15.237 1.00 87.62 111 THR A N 1
ATOM 873 C CA . THR A 1 111 ? 9.735 -3.947 -15.840 1.00 87.62 111 THR A CA 1
ATOM 874 C C . THR A 1 111 ? 11.081 -4.072 -16.541 1.00 87.62 111 THR A C 1
ATOM 876 O O . THR A 1 111 ? 11.250 -3.580 -17.653 1.00 87.62 111 THR A O 1
ATOM 879 N N . MET A 1 112 ? 12.043 -4.760 -15.922 1.00 84.94 112 MET A N 1
ATOM 880 C CA . MET A 1 112 ? 13.329 -5.066 -16.542 1.00 84.94 112 MET A CA 1
ATOM 881 C C . MET A 1 112 ? 13.127 -5.885 -17.814 1.00 84.94 112 MET A C 1
ATOM 883 O O . MET A 1 112 ? 13.683 -5.553 -18.857 1.00 84.94 112 MET A O 1
ATOM 887 N N . GLN A 1 113 ? 12.303 -6.928 -17.751 1.00 85.06 113 GLN A N 1
ATOM 888 C CA . GLN A 1 113 ? 12.004 -7.755 -18.909 1.00 85.06 113 GLN A CA 1
ATOM 889 C C . GLN A 1 113 ? 11.388 -6.921 -20.036 1.00 85.06 113 GLN A C 1
ATOM 891 O O . GLN A 1 113 ? 11.856 -7.007 -21.165 1.00 85.06 113 GLN A O 1
ATOM 896 N N . ALA A 1 114 ? 10.437 -6.035 -19.735 1.00 83.00 114 ALA A N 1
ATOM 897 C CA . ALA A 1 114 ? 9.815 -5.185 -20.743 1.00 83.00 114 ALA A CA 1
ATOM 898 C C . ALA A 1 114 ? 10.846 -4.318 -21.498 1.00 83.00 114 ALA A C 1
ATOM 900 O O . ALA A 1 114 ? 10.791 -4.213 -22.716 1.00 83.00 114 ALA A O 1
ATOM 901 N N . PHE A 1 115 ? 11.850 -3.773 -20.808 1.00 77.38 115 PHE A N 1
ATOM 902 C CA . PHE A 1 115 ? 12.880 -2.904 -21.399 1.00 77.38 115 PHE A CA 1
ATOM 903 C C . PHE A 1 115 ? 14.186 -3.619 -21.821 1.00 77.38 115 PHE A C 1
ATOM 905 O O . PHE A 1 115 ? 15.194 -2.945 -22.045 1.00 77.38 115 PHE A O 1
ATOM 912 N N . LEU A 1 116 ? 14.211 -4.959 -21.933 1.00 72.62 116 LEU A N 1
ATOM 913 C CA . LEU A 1 116 ? 15.418 -5.752 -22.272 1.00 72.62 116 LEU A CA 1
ATOM 914 C C . LEU A 1 116 ? 16.582 -5.564 -21.276 1.00 72.62 116 LEU A C 1
ATOM 916 O O . LEU A 1 116 ? 17.756 -5.515 -21.635 1.00 72.62 116 LEU A O 1
ATOM 920 N N . TYR A 1 117 ? 16.263 -5.447 -19.993 1.00 65.75 117 TYR A N 1
ATOM 921 C CA . TYR A 1 117 ? 17.192 -5.038 -18.940 1.00 65.75 117 TYR A CA 1
ATOM 922 C C . TYR A 1 117 ? 17.866 -6.196 -18.197 1.00 65.75 117 TYR A C 1
ATOM 924 O O . TYR A 1 117 ? 18.012 -6.161 -16.978 1.00 65.75 117 TYR A O 1
ATOM 932 N N . LEU A 1 118 ? 18.324 -7.221 -18.916 1.00 60.75 118 LEU A N 1
ATOM 933 C CA . LEU A 1 118 ? 19.132 -8.274 -18.287 1.00 60.75 118 LEU A CA 1
ATOM 934 C C . LEU A 1 118 ? 20.520 -7.754 -17.842 1.00 60.75 118 LEU A C 1
ATOM 936 O O . LEU A 1 118 ? 21.125 -8.348 -16.954 1.00 60.75 118 LEU A O 1
ATOM 940 N N . ASP A 1 119 ? 20.972 -6.612 -18.386 1.00 60.59 119 ASP A N 1
ATOM 941 C CA . ASP A 1 119 ? 22.200 -5.896 -17.999 1.00 60.59 119 ASP A CA 1
ATOM 942 C C . ASP A 1 119 ? 21.913 -4.395 -17.749 1.00 60.59 119 ASP A C 1
ATOM 944 O O . ASP A 1 119 ? 21.904 -3.568 -18.669 1.00 60.59 119 ASP A O 1
ATOM 948 N N . SER A 1 120 ? 21.577 -4.038 -16.501 1.00 66.31 120 SER A N 1
ATOM 949 C CA . SER A 1 120 ? 21.300 -2.651 -16.096 1.00 66.31 120 SER A CA 1
ATOM 950 C C . SER A 1 120 ? 22.560 -1.912 -15.657 1.00 66.31 120 SER A C 1
ATOM 952 O O . SER A 1 120 ? 23.366 -2.457 -14.912 1.00 66.31 120 SER A O 1
ATOM 954 N N . LYS A 1 121 ? 22.690 -0.633 -16.038 1.00 73.06 121 LYS A N 1
ATOM 955 C CA . LYS A 1 121 ? 23.786 0.258 -15.616 1.00 73.06 121 LYS A CA 1
ATOM 956 C C . LYS A 1 121 ? 23.230 1.479 -14.894 1.00 73.06 121 LYS A C 1
ATOM 958 O O . LYS A 1 121 ? 22.201 2.015 -15.305 1.00 73.06 121 LYS A O 1
ATOM 963 N N . LEU A 1 122 ? 23.921 1.929 -13.846 1.00 74.69 122 LEU A N 1
ATOM 964 C CA . LEU A 1 122 ? 23.555 3.139 -13.107 1.00 74.69 122 LEU A CA 1
ATOM 965 C C . LEU A 1 122 ? 23.465 4.350 -14.048 1.00 74.69 122 LEU A C 1
ATOM 967 O O . LEU A 1 122 ? 24.320 4.542 -14.909 1.00 74.69 122 LEU A O 1
ATOM 971 N N . GLY A 1 123 ? 22.420 5.160 -13.874 1.00 71.00 123 GLY A N 1
ATOM 972 C CA . GLY A 1 123 ? 22.191 6.389 -14.640 1.00 71.00 123 GLY A CA 1
ATOM 973 C C . GLY A 1 123 ? 21.489 6.209 -15.990 1.00 71.00 123 GLY A C 1
ATOM 974 O O . GLY A 1 123 ? 21.237 7.202 -16.663 1.00 71.00 123 GLY A O 1
ATOM 975 N N . LYS A 1 124 ? 21.143 4.983 -16.401 1.00 74.25 124 LYS A N 1
ATOM 976 C CA . LYS A 1 124 ? 20.400 4.758 -17.651 1.00 74.25 124 LYS A CA 1
ATOM 977 C C . LYS A 1 124 ? 18.906 5.056 -17.458 1.00 74.25 124 LYS A C 1
ATOM 979 O O . LYS A 1 124 ? 18.248 4.335 -16.713 1.00 74.25 124 LYS A O 1
ATOM 984 N N . GLU A 1 125 ? 18.403 6.076 -18.156 1.00 77.31 125 GLU A N 1
ATOM 985 C CA . GLU A 1 125 ? 17.013 6.571 -18.112 1.00 77.31 125 GLU A CA 1
ATOM 986 C C . GLU A 1 125 ? 16.186 6.164 -19.345 1.00 77.31 125 GLU A C 1
ATOM 988 O O . GLU A 1 125 ? 16.732 5.974 -20.434 1.00 77.31 125 GLU A O 1
ATOM 993 N N . PHE A 1 126 ? 14.860 6.067 -19.183 1.00 73.62 126 PHE A N 1
ATOM 994 C CA . PHE A 1 126 ? 13.901 5.767 -20.262 1.00 73.62 126 PHE A CA 1
ATOM 995 C C . PHE A 1 126 ? 12.870 6.859 -20.338 1.00 73.62 126 PHE A C 1
ATOM 997 O O . PHE A 1 126 ? 12.265 7.212 -19.333 1.00 73.62 126 PHE A O 1
ATOM 1004 N N . VAL A 1 127 ? 12.610 7.346 -21.539 1.00 74.25 127 VAL A N 1
ATOM 1005 C CA . VAL A 1 127 ? 11.535 8.308 -21.730 1.00 74.25 127 VAL A CA 1
ATOM 1006 C C . VAL A 1 127 ? 10.208 7.555 -21.740 1.00 74.25 127 VAL A C 1
ATOM 1008 O O . VAL A 1 127 ? 9.998 6.658 -22.558 1.00 74.25 127 VAL A O 1
ATOM 1011 N N . LEU A 1 128 ? 9.317 7.927 -20.825 1.00 74.81 128 LEU A N 1
ATOM 1012 C CA . LEU A 1 128 ? 7.919 7.516 -20.832 1.00 74.81 128 LEU A CA 1
ATOM 1013 C C . LEU A 1 128 ? 7.057 8.645 -21.391 1.00 74.81 128 LEU A C 1
ATOM 1015 O O . LEU A 1 128 ? 7.363 9.831 -21.247 1.00 74.81 128 LEU A O 1
ATOM 1019 N N . GLU A 1 129 ? 5.943 8.276 -22.013 1.00 68.19 129 GLU A N 1
ATOM 1020 C CA . GLU A 1 129 ? 4.915 9.252 -22.352 1.00 68.19 129 GLU A CA 1
ATOM 1021 C C . GLU A 1 129 ? 4.121 9.636 -21.108 1.00 68.19 129 GLU A C 1
ATOM 1023 O O . GLU A 1 129 ? 3.823 8.798 -20.256 1.00 68.19 129 GLU A O 1
ATOM 1028 N N . GLN A 1 130 ? 3.732 10.908 -21.032 1.00 67.56 130 GLN A N 1
ATOM 1029 C CA . GLN A 1 130 ? 2.779 11.340 -20.026 1.00 67.56 130 GLN A CA 1
ATOM 1030 C C . GLN A 1 130 ? 1.403 10.746 -20.339 1.00 67.56 130 GLN A C 1
ATOM 1032 O O . GLN A 1 130 ? 0.810 11.004 -21.384 1.00 67.56 130 GLN A O 1
ATOM 1037 N N . ASN A 1 131 ? 0.892 9.969 -19.398 1.00 66.00 131 ASN A N 1
ATOM 1038 C CA . ASN A 1 131 ? -0.432 9.368 -19.395 1.00 66.00 131 ASN A CA 1
ATOM 1039 C C . ASN A 1 131 ? -1.085 9.586 -18.017 1.00 66.00 131 ASN A C 1
ATOM 1041 O O . ASN A 1 131 ? -0.473 10.140 -17.102 1.00 66.00 131 ASN A O 1
ATOM 1045 N N . TYR A 1 132 ? -2.328 9.127 -17.850 1.00 62.97 132 TYR A N 1
ATOM 1046 C CA . TYR A 1 132 ? -3.052 9.235 -16.575 1.00 62.97 132 TYR A CA 1
ATOM 1047 C C . TYR A 1 132 ? -2.267 8.654 -15.381 1.00 62.97 132 TYR A C 1
ATOM 1049 O O . TYR A 1 132 ? -2.300 9.201 -14.285 1.00 62.97 132 TYR A O 1
ATOM 1057 N N . ASN A 1 133 ? -1.503 7.580 -15.598 1.00 62.59 133 ASN A N 1
ATOM 1058 C CA . ASN A 1 133 ? -0.778 6.866 -14.543 1.00 62.59 133 ASN A CA 1
ATOM 1059 C C . ASN A 1 133 ? 0.593 7.476 -14.199 1.00 62.59 133 ASN A C 1
ATOM 1061 O O . ASN A 1 133 ? 1.228 7.057 -13.233 1.00 62.59 133 ASN A O 1
ATOM 1065 N N . THR A 1 134 ? 1.054 8.459 -14.972 1.00 68.62 134 THR A N 1
ATOM 1066 C CA . THR A 1 134 ? 2.313 9.191 -14.761 1.00 68.62 134 THR A CA 1
ATOM 1067 C C . THR A 1 134 ? 2.067 10.660 -14.395 1.00 68.62 134 THR A C 1
ATOM 1069 O O . THR A 1 134 ? 3.025 11.414 -14.196 1.00 68.62 134 THR A O 1
ATOM 1072 N N . ASP A 1 135 ? 0.800 11.065 -14.219 1.00 73.94 135 ASP A N 1
ATOM 1073 C CA . ASP A 1 135 ? 0.430 12.417 -13.795 1.00 73.94 135 ASP A CA 1
ATOM 1074 C C . ASP A 1 135 ? 1.096 12.767 -12.458 1.00 73.94 135 ASP A C 1
ATOM 1076 O O . ASP A 1 135 ? 0.920 12.104 -11.436 1.00 73.94 135 ASP A O 1
ATOM 1080 N N . TYR A 1 136 ? 1.938 13.796 -12.496 1.00 75.81 136 TYR A N 1
ATOM 1081 C CA . TYR A 1 136 ? 2.773 14.257 -11.394 1.00 75.81 136 TYR A CA 1
ATOM 1082 C C . TYR A 1 136 ? 2.084 15.230 -10.449 1.00 75.81 136 TYR A C 1
ATOM 1084 O O . TYR A 1 136 ? 2.672 15.608 -9.437 1.00 75.81 136 TYR A O 1
ATOM 1092 N N . ARG A 1 137 ?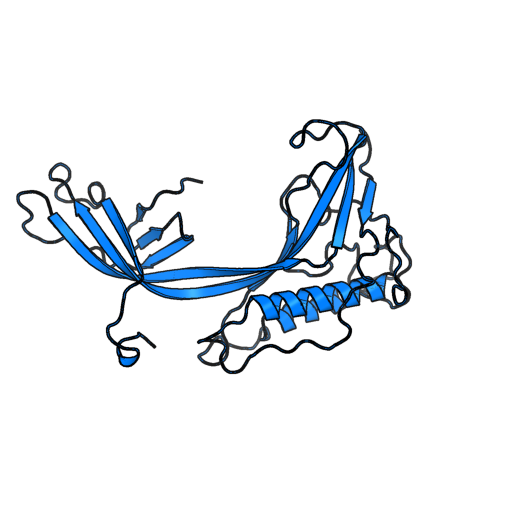 0.862 15.652 -10.769 1.00 75.25 137 ARG A N 1
ATOM 1093 C CA . ARG A 1 137 ? 0.151 16.684 -10.010 1.00 75.25 137 ARG A CA 1
ATOM 1094 C C . ARG A 1 137 ? -0.472 16.162 -8.718 1.00 75.25 137 ARG A C 1
ATOM 1096 O O . ARG A 1 137 ? -0.847 16.969 -7.873 1.00 75.25 137 ARG A O 1
ATOM 1103 N N . ALA A 1 138 ? -0.573 14.844 -8.548 1.00 71.88 138 ALA A N 1
ATOM 1104 C CA . ALA A 1 138 ? -1.190 14.224 -7.384 1.00 71.88 138 ALA A CA 1
ATOM 1105 C C . ALA A 1 138 ? -0.421 12.988 -6.899 1.00 71.88 138 ALA A C 1
ATOM 1107 O O . ALA A 1 138 ? 0.374 12.387 -7.623 1.00 71.88 138 ALA A O 1
ATOM 1108 N N . LEU A 1 139 ? -0.697 12.601 -5.651 1.00 79.56 139 LEU A N 1
ATOM 1109 C CA . LEU A 1 139 ? -0.360 11.274 -5.143 1.00 79.56 139 LEU A CA 1
ATOM 1110 C C . LEU A 1 139 ? -1.051 10.216 -6.010 1.00 79.56 139 LEU A C 1
ATOM 1112 O O . LEU A 1 139 ? -2.254 10.297 -6.254 1.00 79.56 139 LEU A O 1
ATOM 1116 N N . GLY A 1 140 ? -0.284 9.227 -6.463 1.00 80.81 140 GLY A N 1
ATOM 1117 C CA . GLY A 1 140 ? -0.793 8.141 -7.295 1.00 80.81 140 GLY A CA 1
ATOM 1118 C C . GLY A 1 140 ? -0.973 6.871 -6.478 1.00 80.81 140 GLY A C 1
ATOM 1119 O O . GLY A 1 140 ? -0.020 6.410 -5.854 1.00 80.81 140 GLY A O 1
ATOM 1120 N N . PHE A 1 141 ? -2.166 6.282 -6.523 1.00 86.75 141 PHE A N 1
ATOM 1121 C CA . PHE A 1 141 ? -2.454 4.968 -5.950 1.00 86.75 141 PHE A CA 1
ATOM 1122 C C . PHE A 1 141 ? -2.991 4.062 -7.049 1.00 86.75 141 PHE A C 1
ATOM 1124 O O . PHE A 1 141 ? -3.887 4.454 -7.795 1.00 86.75 141 PHE A O 1
ATOM 1131 N N . SER A 1 142 ? -2.457 2.849 -7.155 1.00 87.81 142 SER A N 1
ATOM 1132 C CA . SER A 1 142 ? -2.930 1.877 -8.138 1.00 87.81 142 SER A CA 1
ATOM 1133 C C . SER A 1 142 ? -2.822 0.463 -7.599 1.00 87.81 142 SER A C 1
ATOM 1135 O O . SER A 1 142 ? -1.762 0.048 -7.143 1.00 87.81 142 SER A O 1
ATOM 1137 N N . SER A 1 143 ? -3.895 -0.314 -7.703 1.00 88.44 143 SER A N 1
ATOM 1138 C CA . SER A 1 143 ? -3.842 -1.769 -7.512 1.00 88.44 143 SER A CA 1
ATOM 1139 C C . SER A 1 143 ? -3.345 -2.507 -8.764 1.00 88.44 143 SER A C 1
ATOM 1141 O O . SER A 1 143 ? -3.038 -3.698 -8.695 1.00 88.44 143 SER A O 1
ATOM 1143 N N . ASN A 1 144 ? -3.230 -1.806 -9.897 1.00 88.88 144 ASN A N 1
ATOM 1144 C CA . ASN A 1 144 ? -2.709 -2.333 -11.152 1.00 88.88 144 ASN A CA 1
ATOM 1145 C C . ASN A 1 144 ? -1.200 -2.095 -11.209 1.00 88.88 144 ASN A C 1
ATOM 1147 O O . ASN A 1 144 ? -0.749 -0.967 -11.431 1.00 88.88 144 ASN A O 1
ATOM 1151 N N . PHE A 1 145 ? -0.429 -3.159 -10.992 1.00 91.50 145 PHE A N 1
ATOM 1152 C CA . PHE A 1 145 ? 1.026 -3.133 -11.114 1.00 91.50 145 PHE A CA 1
ATOM 1153 C C . PHE A 1 145 ? 1.450 -2.846 -12.560 1.00 91.50 145 PHE A C 1
ATOM 1155 O O . PHE A 1 145 ? 0.717 -3.149 -13.498 1.00 91.50 145 PHE A O 1
ATOM 1162 N N . GLY A 1 146 ? 2.610 -2.211 -12.737 1.00 87.75 146 GLY A N 1
ATOM 1163 C CA . GLY A 1 146 ? 3.115 -1.833 -14.060 1.00 87.75 146 GLY A CA 1
ATOM 1164 C C . GLY A 1 146 ? 2.331 -0.728 -14.778 1.00 87.75 146 GLY A C 1
ATOM 1165 O O . GLY A 1 146 ? 2.705 -0.372 -15.885 1.00 87.75 146 GLY A O 1
ATOM 1166 N N . ASN A 1 147 ? 1.284 -0.137 -14.184 1.00 84.62 147 ASN A N 1
ATOM 1167 C CA . ASN A 1 147 ? 0.444 0.873 -14.853 1.00 84.62 147 ASN A CA 1
ATOM 1168 C C . ASN A 1 147 ? 1.185 2.163 -15.256 1.00 84.62 147 ASN A C 1
ATOM 1170 O O . ASN A 1 147 ? 0.692 2.914 -16.096 1.00 84.62 147 ASN A O 1
ATOM 1174 N N . TYR A 1 148 ? 2.344 2.434 -14.651 1.00 82.25 148 TYR A N 1
ATOM 1175 C CA . TYR A 1 148 ? 3.242 3.520 -15.048 1.00 82.25 148 TYR A CA 1
ATOM 1176 C C . TYR A 1 148 ? 3.886 3.261 -16.417 1.00 82.25 148 TYR A C 1
ATOM 1178 O O . TYR A 1 148 ? 4.359 4.197 -17.053 1.00 82.25 148 TYR A O 1
ATOM 1186 N N . LEU A 1 149 ? 3.878 2.014 -16.888 1.00 80.62 149 LEU A N 1
ATOM 1187 C CA . LEU A 1 149 ? 4.244 1.635 -18.244 1.00 80.62 149 LEU A CA 1
ATOM 1188 C C . LEU A 1 149 ? 3.006 1.758 -19.140 1.00 80.62 149 LEU A C 1
ATOM 1190 O O . LEU A 1 149 ? 1.920 1.311 -18.774 1.00 80.62 149 LEU A O 1
ATOM 1194 N N . ASP A 1 150 ? 3.157 2.341 -20.330 1.00 74.75 150 ASP A N 1
ATOM 1195 C CA . ASP A 1 150 ? 2.085 2.424 -21.338 1.00 74.75 150 ASP A CA 1
ATOM 1196 C C . ASP A 1 150 ? 1.893 1.079 -22.070 1.00 74.75 150 ASP A C 1
ATOM 1198 O O . ASP A 1 150 ? 2.050 0.960 -23.286 1.00 74.75 150 ASP A O 1
ATOM 1202 N N . LEU A 1 151 ? 1.634 0.027 -21.288 1.00 76.06 151 LEU A N 1
ATOM 1203 C CA . LEU A 1 151 ? 1.404 -1.337 -21.751 1.00 76.06 151 LEU A CA 1
ATOM 1204 C C . LEU A 1 151 ? -0.101 -1.576 -21.902 1.00 76.06 151 LEU A C 1
ATOM 1206 O O . LEU A 1 151 ? -0.856 -1.487 -20.931 1.00 76.06 151 LEU A O 1
ATOM 1210 N N . ARG A 1 152 ? -0.551 -1.899 -23.117 1.00 68.25 152 ARG A N 1
ATOM 1211 C CA . ARG A 1 152 ? -1.942 -2.296 -23.387 1.00 68.25 152 ARG A CA 1
ATOM 1212 C C . ARG A 1 152 ? -2.078 -3.816 -23.406 1.00 68.25 152 ARG A C 1
ATOM 1214 O O . ARG A 1 152 ? -1.106 -4.531 -23.622 1.00 68.25 152 ARG A O 1
ATOM 1221 N N . ASP A 1 153 ? -3.292 -4.294 -23.142 1.00 62.84 153 ASP A N 1
ATOM 1222 C CA . ASP A 1 153 ? -3.614 -5.719 -23.219 1.00 62.84 153 ASP A CA 1
ATOM 1223 C C . ASP A 1 153 ? -3.586 -6.165 -24.694 1.00 62.84 153 ASP A C 1
ATOM 1225 O O . ASP A 1 153 ? -4.091 -5.462 -25.576 1.00 62.84 153 ASP A O 1
ATOM 1229 N N . SER A 1 154 ? -2.956 -7.305 -24.966 1.00 51.62 154 SER A N 1
ATOM 1230 C CA . SER A 1 154 ? -2.403 -7.736 -26.267 1.00 51.62 154 SER A CA 1
ATOM 1231 C C . SER A 1 154 ? -3.414 -8.069 -27.375 1.00 51.62 154 SER A C 1
ATOM 1233 O O . SER A 1 154 ? -3.058 -8.675 -28.385 1.00 51.62 154 SER A O 1
ATOM 1235 N N . TYR A 1 155 ? -4.679 -7.664 -27.246 1.00 47.34 155 TYR A N 1
ATOM 1236 C CA . TYR A 1 155 ? -5.702 -7.971 -28.251 1.00 47.34 155 TYR A CA 1
ATOM 1237 C C . TYR A 1 155 ? -5.568 -7.138 -29.540 1.00 47.34 155 TYR A C 1
ATOM 1239 O O . TYR A 1 155 ? -6.090 -7.514 -30.587 1.00 47.34 155 TYR A O 1
ATOM 1247 N N . TYR A 1 156 ? -4.832 -6.024 -29.499 1.00 45.03 156 TYR A N 1
ATOM 1248 C CA . TYR A 1 156 ? -4.571 -5.171 -30.659 1.00 45.03 156 TYR A CA 1
ATOM 1249 C C . TYR A 1 156 ? -3.064 -4.990 -30.827 1.00 45.03 156 TYR A C 1
ATOM 1251 O O . TYR A 1 156 ? -2.410 -4.524 -29.899 1.00 45.03 156 TYR A O 1
ATOM 1259 N N . LYS A 1 157 ? -2.532 -5.350 -32.009 1.00 44.22 157 LYS A N 1
ATOM 1260 C CA . LYS A 1 157 ? -1.114 -5.198 -32.390 1.00 44.22 157 LYS A CA 1
ATOM 1261 C C . LYS A 1 157 ? -0.536 -3.890 -31.838 1.00 44.22 157 LYS A C 1
ATOM 1263 O O . LYS A 1 157 ? -1.070 -2.816 -32.126 1.00 44.22 157 LYS A O 1
ATOM 1268 N N . ASP A 1 158 ? 0.528 -4.024 -31.052 1.00 47.31 158 ASP A N 1
ATOM 1269 C CA . ASP A 1 158 ? 1.149 -2.983 -30.239 1.00 47.31 158 ASP A CA 1
ATOM 1270 C C . ASP A 1 158 ? 1.268 -1.625 -30.937 1.00 47.31 158 ASP A C 1
ATOM 1272 O O . ASP A 1 158 ? 1.985 -1.455 -31.923 1.00 47.31 158 ASP A O 1
ATOM 1276 N N . LYS A 1 159 ? 0.568 -0.631 -30.382 1.00 48.28 159 LYS A N 1
ATOM 1277 C CA . LYS A 1 159 ? 0.769 0.796 -30.684 1.00 48.28 159 LYS A CA 1
ATOM 1278 C C . LYS A 1 159 ? 0.801 1.688 -29.431 1.00 48.28 159 LYS A C 1
ATOM 1280 O O . LYS A 1 159 ? 0.792 2.904 -29.576 1.00 48.28 159 LYS A O 1
ATOM 1285 N N . GLY A 1 160 ? 0.780 1.113 -28.221 1.00 52.56 160 GLY A N 1
ATOM 1286 C CA . GLY A 1 160 ? 0.778 1.876 -26.960 1.00 52.56 160 GLY A CA 1
ATOM 1287 C C . GLY A 1 160 ? 2.180 2.335 -26.559 1.00 52.56 160 GLY A C 1
ATOM 1288 O O . GLY A 1 160 ? 2.496 3.518 -26.604 1.00 52.56 160 GLY A O 1
ATOM 1289 N N . ALA A 1 161 ? 3.060 1.382 -26.255 1.00 58.31 161 ALA A N 1
ATOM 1290 C CA . ALA A 1 161 ? 4.435 1.672 -25.874 1.00 58.31 161 ALA A CA 1
ATOM 1291 C C . ALA A 1 161 ? 5.264 2.181 -27.070 1.00 58.31 161 ALA A C 1
ATOM 1293 O O . ALA A 1 161 ? 5.470 1.467 -28.048 1.00 58.31 161 ALA A O 1
ATOM 1294 N N . LYS A 1 162 ? 5.803 3.406 -26.979 1.00 65.88 162 LYS A N 1
ATOM 1295 C CA . LYS A 1 162 ? 6.744 3.983 -27.970 1.00 65.88 162 LYS A CA 1
ATOM 1296 C C . LYS A 1 162 ? 8.190 3.489 -27.821 1.00 65.88 162 LYS A C 1
ATOM 1298 O O . LYS A 1 162 ? 9.114 4.085 -28.369 1.00 65.88 162 LYS A O 1
ATOM 1303 N N . TRP A 1 163 ? 8.394 2.428 -27.052 1.00 73.62 163 TRP A N 1
ATOM 1304 C CA . TRP A 1 163 ? 9.688 1.837 -26.734 1.00 73.62 163 TRP A CA 1
ATOM 1305 C C . TRP A 1 163 ? 9.675 0.345 -27.072 1.00 73.62 163 TRP A C 1
ATOM 1307 O O . TRP A 1 163 ? 8.620 -0.283 -27.132 1.00 73.62 163 TRP A O 1
ATOM 1317 N N . LEU A 1 164 ? 10.856 -0.218 -27.336 1.00 75.69 164 LEU A N 1
ATOM 1318 C CA . LEU A 1 164 ? 10.990 -1.618 -27.731 1.00 75.69 164 LEU A CA 1
ATOM 1319 C C . LEU A 1 164 ? 10.663 -2.538 -26.545 1.00 75.69 164 LEU A C 1
ATOM 1321 O O . LEU A 1 164 ? 11.358 -2.489 -25.534 1.00 75.69 164 LEU A O 1
ATOM 1325 N N . ASN A 1 165 ? 9.655 -3.396 -26.710 1.00 78.50 165 ASN A N 1
ATOM 1326 C CA . ASN A 1 165 ? 9.260 -4.435 -25.756 1.00 78.50 165 ASN A CA 1
ATOM 1327 C C . ASN A 1 165 ? 9.531 -5.834 -26.345 1.00 78.50 165 ASN A C 1
ATOM 1329 O O . ASN A 1 165 ? 8.610 -6.496 -26.825 1.00 78.50 165 ASN A O 1
ATOM 1333 N N . PRO A 1 166 ? 10.794 -6.292 -26.386 1.00 79.06 166 PRO A N 1
ATOM 1334 C CA . PRO A 1 166 ? 11.174 -7.482 -27.152 1.00 79.06 166 PRO A CA 1
ATOM 1335 C C . PRO A 1 166 ? 10.651 -8.794 -26.561 1.00 79.06 166 PRO A C 1
ATOM 1337 O O . PRO A 1 166 ? 10.606 -9.799 -27.263 1.00 79.06 166 PRO A O 1
ATOM 1340 N N . PHE A 1 167 ? 10.248 -8.793 -25.289 1.00 83.50 167 PHE A N 1
ATOM 1341 C CA . PHE A 1 167 ? 9.660 -9.958 -24.626 1.00 83.50 167 PHE A CA 1
ATOM 1342 C C . PHE A 1 167 ? 8.133 -9.936 -24.614 1.00 83.50 167 PHE A C 1
ATOM 1344 O O . PHE A 1 167 ? 7.534 -10.812 -23.997 1.00 83.50 167 PHE A O 1
ATOM 1351 N N . ASN A 1 168 ? 7.513 -8.958 -25.284 1.00 83.81 168 ASN A N 1
ATOM 1352 C CA . ASN A 1 168 ? 6.062 -8.830 -25.375 1.00 83.81 168 ASN A CA 1
ATOM 1353 C C . ASN A 1 168 ? 5.378 -8.833 -23.991 1.00 83.81 168 ASN A C 1
ATOM 1355 O O . ASN A 1 168 ? 4.354 -9.484 -23.801 1.00 83.81 168 ASN A O 1
ATOM 1359 N N . VAL A 1 169 ? 5.972 -8.137 -23.009 1.00 85.44 169 VAL A N 1
ATOM 1360 C CA . VAL A 1 169 ? 5.393 -7.995 -21.664 1.00 85.44 169 VAL A CA 1
ATOM 1361 C C . VAL A 1 169 ? 4.147 -7.121 -21.745 1.00 85.44 169 VAL A C 1
ATOM 1363 O O . VAL A 1 169 ? 4.191 -6.008 -22.263 1.00 85.44 169 VAL A O 1
ATOM 1366 N N . THR A 1 170 ? 3.042 -7.594 -21.197 1.00 85.38 170 THR A N 1
ATOM 1367 C CA . THR A 1 170 ? 1.732 -6.943 -21.228 1.00 85.38 170 THR A CA 1
ATOM 1368 C C . THR A 1 170 ? 1.282 -6.543 -19.826 1.00 85.38 170 THR A C 1
ATOM 1370 O O . THR A 1 170 ? 1.837 -6.971 -18.813 1.00 85.38 170 THR A O 1
ATOM 1373 N N . SER A 1 171 ? 0.216 -5.747 -19.737 1.00 83.81 171 SER A N 1
ATOM 1374 C CA . SER A 1 171 ? -0.433 -5.437 -18.456 1.00 83.81 171 SER A CA 1
ATOM 1375 C C . SER A 1 171 ? -0.965 -6.687 -17.736 1.00 83.81 171 SER A C 1
ATOM 1377 O O . SER A 1 171 ? -1.022 -6.709 -16.505 1.00 83.81 171 SER A O 1
ATOM 1379 N N . ARG A 1 172 ? -1.290 -7.758 -18.474 1.00 86.62 172 ARG A N 1
ATOM 1380 C CA . ARG A 1 172 ? -1.734 -9.039 -17.914 1.00 86.62 172 ARG A CA 1
ATOM 1381 C C . ARG A 1 172 ? -0.633 -9.753 -17.135 1.00 86.62 172 ARG A C 1
ATOM 1383 O O . ARG A 1 172 ? -0.926 -10.338 -16.092 1.00 86.62 172 ARG A O 1
ATOM 1390 N N . ASP A 1 173 ? 0.617 -9.652 -17.581 1.00 88.75 173 ASP A N 1
ATOM 1391 C CA . ASP A 1 173 ? 1.762 -10.247 -16.881 1.00 88.75 173 ASP A CA 1
ATOM 1392 C C . ASP A 1 173 ? 1.936 -9.633 -15.488 1.00 88.75 173 ASP A C 1
ATOM 1394 O O . ASP A 1 173 ? 2.206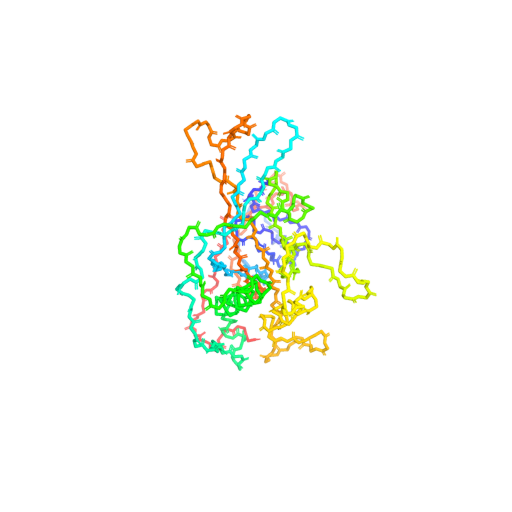 -10.335 -14.516 1.00 88.75 173 ASP A O 1
ATOM 1398 N N . PHE A 1 174 ? 1.654 -8.335 -15.340 1.00 90.88 174 PHE A N 1
ATOM 1399 C CA . PHE A 1 174 ? 1.650 -7.664 -14.039 1.00 90.88 174 PHE A CA 1
ATOM 1400 C C . PHE A 1 174 ? 0.482 -8.080 -13.128 1.00 90.88 174 PHE A C 1
ATOM 1402 O O . PHE A 1 174 ? 0.558 -7.896 -11.909 1.00 90.88 174 PHE A O 1
ATOM 1409 N N . GLY A 1 175 ? -0.578 -8.691 -13.667 1.00 88.69 175 GLY A N 1
ATOM 1410 C CA . GLY A 1 175 ? -1.715 -9.186 -12.885 1.00 88.69 175 GLY A CA 1
ATOM 1411 C C . GLY A 1 175 ? -1.315 -10.229 -11.834 1.00 88.69 175 GLY A C 1
ATOM 1412 O O . GLY A 1 175 ? -1.873 -10.246 -10.732 1.00 88.69 175 GLY A O 1
ATOM 1413 N N . ILE A 1 176 ? -0.289 -11.042 -12.122 1.00 88.81 176 ILE A N 1
ATOM 1414 C CA . ILE A 1 176 ? 0.217 -12.048 -11.178 1.00 88.81 176 ILE A CA 1
ATOM 1415 C C . ILE A 1 176 ? 0.892 -11.414 -9.956 1.00 88.81 176 ILE A C 1
ATOM 1417 O O . ILE A 1 176 ? 0.851 -11.979 -8.864 1.00 88.81 176 ILE A O 1
ATOM 1421 N N . VAL A 1 177 ? 1.470 -10.217 -10.109 1.00 93.00 177 VAL A N 1
ATOM 1422 C CA . VAL A 1 177 ? 2.162 -9.507 -9.024 1.00 93.00 177 VAL A CA 1
ATOM 1423 C C . VAL A 1 177 ? 1.187 -9.177 -7.906 1.00 93.00 177 VAL A C 1
ATOM 1425 O O . VAL A 1 177 ? 1.467 -9.445 -6.736 1.00 93.00 177 VAL A O 1
ATOM 1428 N N . ARG A 1 178 ? 0.011 -8.653 -8.276 1.00 91.00 178 ARG A N 1
ATOM 1429 C CA . ARG A 1 178 ? -1.066 -8.391 -7.323 1.00 91.00 178 ARG A CA 1
ATOM 1430 C C . ARG A 1 178 ? -1.450 -9.686 -6.623 1.00 91.00 178 ARG A C 1
ATOM 1432 O O . ARG A 1 178 ? -1.350 -9.746 -5.406 1.00 91.00 178 ARG A O 1
ATOM 1439 N N . LEU A 1 179 ? -1.818 -10.717 -7.382 1.00 89.44 179 LEU A N 1
ATOM 1440 C CA . LEU A 1 179 ? -2.278 -12.001 -6.850 1.00 89.44 179 LEU A CA 1
ATOM 1441 C C . LEU A 1 179 ? -1.309 -12.602 -5.814 1.00 89.44 179 LEU A C 1
ATOM 1443 O O . LEU A 1 179 ? -1.718 -12.977 -4.717 1.00 89.44 179 LEU A O 1
ATOM 1447 N N . LEU A 1 180 ? -0.012 -12.637 -6.130 1.00 90.31 180 LEU A N 1
ATOM 1448 C CA . LEU A 1 180 ? 1.016 -13.190 -5.242 1.00 90.31 180 LEU A CA 1
ATOM 1449 C C . LEU A 1 180 ? 1.241 -12.350 -3.976 1.00 90.31 180 LEU A C 1
ATOM 1451 O O . LEU A 1 180 ? 1.590 -12.901 -2.928 1.00 90.31 180 LEU A O 1
ATOM 1455 N N . CYS A 1 181 ? 1.024 -11.037 -4.062 1.00 91.81 181 CYS A N 1
ATOM 1456 C CA . CYS A 1 181 ? 1.085 -10.134 -2.917 1.00 91.81 181 CYS A CA 1
ATOM 1457 C C . CYS A 1 181 ? -0.086 -10.347 -1.950 1.00 91.81 181 CYS A C 1
ATOM 1459 O O . CYS A 1 181 ? 0.128 -10.480 -0.742 1.00 91.81 181 CYS A O 1
ATOM 1461 N N . LEU A 1 182 ? -1.313 -10.434 -2.488 1.00 90.06 182 LEU A N 1
ATOM 1462 C CA . LEU A 1 182 ? -2.507 -10.740 -1.689 1.00 90.06 182 LEU A CA 1
ATOM 1463 C C . LEU A 1 182 ? -2.343 -12.101 -0.998 1.00 90.06 182 LEU A C 1
ATOM 1465 O O . LEU A 1 182 ? -2.793 -12.294 0.126 1.00 90.06 182 LEU A O 1
ATOM 1469 N N . GLY A 1 183 ? -1.650 -13.036 -1.655 1.00 86.38 183 GLY A N 1
ATOM 1470 C CA . GLY A 1 183 ? -1.432 -14.385 -1.143 1.00 86.38 183 GLY A CA 1
ATOM 1471 C C . GLY A 1 183 ? -2.681 -15.256 -1.211 1.00 86.38 183 GLY A C 1
ATOM 1472 O O . GLY A 1 183 ? -2.662 -16.351 -0.664 1.00 86.38 183 GLY A O 1
ATOM 1473 N N . ALA A 1 184 ? -3.722 -14.803 -1.901 1.00 81.75 184 ALA A N 1
ATOM 1474 C CA . ALA A 1 184 ? -4.946 -15.537 -2.171 1.00 81.75 184 ALA A CA 1
ATOM 1475 C C . ALA A 1 184 ? -5.619 -14.973 -3.427 1.00 81.75 184 ALA A C 1
ATOM 1477 O O . ALA A 1 184 ? -5.505 -13.779 -3.728 1.00 81.75 184 ALA A O 1
ATOM 1478 N N . GLY A 1 185 ? -6.261 -15.849 -4.192 1.00 76.50 185 GLY A N 1
ATOM 1479 C CA . GLY A 1 185 ? -6.999 -15.520 -5.402 1.00 76.50 185 GLY A CA 1
ATOM 1480 C C . GLY A 1 185 ? -8.406 -15.016 -5.144 1.00 76.50 185 GLY A C 1
ATOM 1481 O O . GLY A 1 185 ? -8.933 -15.086 -4.043 1.00 76.50 185 GLY A O 1
ATOM 1482 N N . GLY A 1 186 ? -9.042 -14.506 -6.202 1.00 70.25 186 GLY A N 1
ATOM 1483 C CA . GLY A 1 186 ? -10.399 -13.954 -6.117 1.00 70.25 186 GLY A CA 1
ATOM 1484 C C . GLY A 1 186 ? -11.489 -14.982 -5.788 1.00 70.25 186 GLY A C 1
ATOM 1485 O O . GLY A 1 186 ? -12.607 -14.582 -5.487 1.00 70.25 186 GLY A O 1
ATOM 1486 N N . ALA A 1 187 ? -11.172 -16.278 -5.852 1.00 76.88 187 ALA A N 1
ATOM 1487 C CA . ALA A 1 187 ? -12.060 -17.368 -5.455 1.00 76.88 187 ALA A CA 1
ATOM 1488 C C . ALA A 1 187 ? -11.819 -17.848 -4.010 1.00 76.88 187 ALA A C 1
ATOM 1490 O O . ALA A 1 187 ? -12.590 -18.662 -3.507 1.00 76.88 187 ALA A O 1
ATOM 1491 N N . ASP A 1 188 ? -10.769 -17.357 -3.346 1.00 80.06 188 ASP A N 1
ATOM 1492 C CA . ASP A 1 188 ? -10.415 -17.779 -1.996 1.00 80.06 188 ASP A CA 1
ATOM 1493 C C . ASP A 1 188 ? -11.134 -16.895 -0.972 1.00 80.06 188 ASP A C 1
ATOM 1495 O O . ASP A 1 188 ? -10.989 -15.669 -0.962 1.00 80.06 188 ASP A O 1
ATOM 1499 N N . PHE A 1 189 ? -11.902 -17.515 -0.079 1.00 78.44 189 PHE A N 1
ATOM 1500 C CA . PHE A 1 189 ? -12.539 -16.800 1.023 1.00 78.44 189 PHE A CA 1
ATOM 1501 C C . PHE A 1 189 ? -11.528 -16.475 2.124 1.00 78.44 189 PHE A C 1
ATOM 1503 O O . PHE A 1 189 ? -10.603 -17.249 2.392 1.00 78.44 189 PHE A O 1
ATOM 1510 N N . ALA A 1 190 ? -11.736 -15.338 2.789 1.00 78.81 190 ALA A N 1
ATOM 1511 C CA . ALA A 1 190 ? -10.992 -15.018 3.996 1.00 78.81 190 ALA A CA 1
ATOM 1512 C C . ALA A 1 190 ? -11.440 -15.941 5.146 1.00 78.81 190 ALA A C 1
ATOM 1514 O O . ALA A 1 190 ? -12.636 -16.081 5.401 1.00 78.81 190 ALA A O 1
ATOM 1515 N N . ASN A 1 191 ? -10.488 -16.585 5.821 1.00 77.75 191 ASN A N 1
ATOM 1516 C CA . ASN A 1 191 ? -10.702 -17.495 6.946 1.00 77.75 191 ASN A CA 1
ATOM 1517 C C . ASN A 1 191 ? -9.495 -17.473 7.911 1.00 77.75 191 ASN A C 1
ATOM 1519 O O . ASN A 1 191 ? -8.614 -16.617 7.812 1.00 77.75 191 ASN A O 1
ATOM 1523 N N . ILE A 1 192 ? -9.442 -18.408 8.864 1.00 73.81 192 ILE A N 1
ATOM 1524 C CA . ILE A 1 192 ? -8.365 -18.467 9.866 1.00 73.81 192 ILE A CA 1
ATOM 1525 C C . ILE A 1 192 ? -6.969 -18.708 9.260 1.00 73.81 192 ILE A C 1
ATOM 1527 O O . ILE A 1 192 ? -5.970 -18.309 9.842 1.00 73.81 192 ILE A O 1
ATOM 1531 N N . SER A 1 193 ? -6.882 -19.310 8.077 1.00 75.31 193 SER A N 1
ATOM 1532 C CA . SER A 1 193 ? -5.618 -19.556 7.370 1.00 75.31 193 SER A CA 1
ATOM 1533 C C . SER A 1 193 ? -5.360 -18.542 6.253 1.00 75.31 193 SER A C 1
ATOM 1535 O O . SER A 1 193 ? -4.244 -18.442 5.755 1.00 75.31 193 SER A O 1
ATOM 1537 N N . ASN A 1 194 ? -6.377 -17.779 5.847 1.00 82.88 194 ASN A N 1
ATOM 1538 C CA . ASN A 1 194 ? -6.298 -16.846 4.734 1.00 82.88 194 ASN A CA 1
ATOM 1539 C C . ASN A 1 194 ? -6.895 -15.487 5.109 1.00 82.88 194 ASN A C 1
ATOM 1541 O O . ASN A 1 194 ? -8.109 -15.318 5.147 1.00 82.88 194 ASN A O 1
ATOM 1545 N N . ILE A 1 195 ? -6.049 -14.499 5.371 1.00 88.00 195 ILE A N 1
ATOM 1546 C CA . ILE A 1 195 ? -6.504 -13.142 5.688 1.00 88.00 195 ILE A CA 1
ATOM 1547 C C . ILE A 1 195 ? -6.714 -12.307 4.425 1.00 88.00 195 ILE A C 1
ATOM 1549 O O . ILE A 1 195 ? -6.060 -12.503 3.400 1.00 88.00 195 ILE A O 1
ATOM 1553 N N . TYR A 1 196 ? -7.575 -11.297 4.522 1.00 89.38 196 TYR A N 1
ATOM 1554 C CA . TYR A 1 196 ? -7.654 -10.281 3.483 1.00 89.38 196 TYR A CA 1
ATOM 1555 C C . TYR A 1 196 ? -6.428 -9.359 3.542 1.00 89.38 196 TYR A C 1
ATOM 1557 O O . TYR A 1 196 ? -6.198 -8.667 4.535 1.00 89.38 196 TYR A O 1
ATOM 1565 N N . VAL A 1 197 ? -5.681 -9.306 2.441 1.00 92.00 197 VAL A N 1
ATOM 1566 C CA . VAL A 1 197 ? -4.608 -8.335 2.212 1.00 92.00 197 VAL A CA 1
ATOM 1567 C C . VAL A 1 197 ? -4.934 -7.578 0.935 1.00 92.00 197 VAL A C 1
ATOM 1569 O O . VAL A 1 197 ? -5.231 -8.193 -0.081 1.00 92.00 197 VAL A O 1
ATOM 1572 N N . GLY A 1 198 ? -4.859 -6.253 0.966 1.00 92.25 198 GLY A N 1
ATOM 1573 C CA . GLY A 1 198 ? -4.851 -5.395 -0.211 1.00 92.25 198 GLY A CA 1
ATOM 1574 C C . GLY A 1 198 ? -3.420 -5.025 -0.586 1.00 92.25 198 GLY A C 1
ATOM 1575 O O . GLY A 1 198 ? -2.643 -4.608 0.268 1.00 92.25 198 GLY A O 1
ATOM 1576 N N . CYS A 1 199 ? -3.071 -5.137 -1.865 1.00 94.50 199 CYS A N 1
ATOM 1577 C CA . CYS A 1 199 ? -1.767 -4.726 -2.373 1.00 94.50 199 CYS A CA 1
ATOM 1578 C C . CYS A 1 199 ? -1.897 -3.734 -3.519 1.00 94.50 199 CYS A C 1
ATOM 1580 O O . CYS A 1 199 ? -2.776 -3.864 -4.376 1.00 94.50 199 CYS A O 1
ATOM 1582 N N . GLY A 1 200 ? -0.975 -2.780 -3.562 1.00 94.12 200 GLY A N 1
ATOM 1583 C CA . GLY A 1 200 ? -0.911 -1.802 -4.634 1.00 94.12 200 GLY A CA 1
ATOM 1584 C C . GLY A 1 200 ? 0.380 -1.005 -4.619 1.00 94.12 200 GLY A C 1
ATOM 1585 O O . GLY A 1 200 ? 1.224 -1.145 -3.734 1.00 94.12 200 GLY A O 1
ATOM 1586 N N . MET A 1 201 ? 0.521 -0.160 -5.626 1.00 92.62 201 MET A N 1
ATOM 1587 C CA . MET A 1 201 ? 1.615 0.778 -5.771 1.00 92.62 201 MET A CA 1
ATOM 1588 C C . MET A 1 201 ? 1.190 2.161 -5.300 1.00 92.62 201 MET A C 1
ATOM 1590 O O . MET A 1 201 ? 0.063 2.601 -5.547 1.00 92.62 201 MET A O 1
ATOM 1594 N N . VAL A 1 202 ? 2.125 2.848 -4.658 1.00 91.75 202 VAL A N 1
ATOM 1595 C CA . VAL A 1 202 ? 1.984 4.228 -4.212 1.00 91.75 202 VAL A CA 1
ATOM 1596 C C . VAL A 1 202 ? 3.116 5.035 -4.805 1.00 91.75 202 VAL A C 1
ATOM 1598 O O . VAL A 1 202 ? 4.290 4.757 -4.566 1.00 91.75 202 VAL A O 1
ATOM 1601 N N . ARG A 1 203 ? 2.768 6.062 -5.564 1.00 88.50 203 ARG A N 1
ATOM 1602 C CA . ARG A 1 203 ? 3.717 7.073 -5.999 1.00 88.50 203 ARG A CA 1
ATOM 1603 C C . ARG A 1 203 ? 3.816 8.151 -4.923 1.00 88.50 203 ARG A C 1
ATOM 1605 O O . ARG A 1 203 ? 2.819 8.790 -4.590 1.00 88.50 203 ARG A O 1
ATOM 1612 N N . GLY A 1 204 ? 5.021 8.362 -4.404 1.00 85.69 204 GLY A N 1
ATOM 1613 C CA . GLY A 1 204 ? 5.297 9.391 -3.406 1.00 85.69 204 GLY A CA 1
ATOM 1614 C C . GLY A 1 204 ? 5.198 10.811 -3.968 1.00 85.69 204 GLY A C 1
ATOM 1615 O O . GLY A 1 204 ? 5.296 11.030 -5.178 1.00 85.69 204 GLY A O 1
ATOM 1616 N N . VAL A 1 205 ? 5.050 11.795 -3.080 1.00 86.44 205 VAL A N 1
ATOM 1617 C CA . VAL A 1 205 ? 5.027 13.217 -3.461 1.00 86.44 205 VAL A CA 1
ATOM 1618 C C . VAL A 1 205 ? 6.327 13.578 -4.194 1.00 86.44 205 VAL A C 1
ATOM 1620 O O . VAL A 1 205 ? 7.405 13.303 -3.656 1.00 86.44 205 VAL A O 1
ATOM 1623 N N . PRO A 1 206 ? 6.261 14.183 -5.395 1.00 88.38 206 PRO A N 1
ATOM 1624 C CA . PRO A 1 206 ? 7.454 14.608 -6.108 1.00 88.38 206 PRO A CA 1
ATOM 1625 C C . PRO A 1 206 ? 8.303 15.586 -5.296 1.00 88.38 206 PRO A C 1
ATOM 1627 O O . PRO A 1 206 ? 7.790 16.541 -4.721 1.00 88.38 206 PRO A O 1
ATOM 1630 N N . GLN A 1 207 ? 9.612 15.363 -5.296 1.00 90.56 207 GLN A N 1
ATOM 1631 C CA . GLN A 1 207 ? 10.608 16.216 -4.660 1.00 90.56 207 GLN A CA 1
ATOM 1632 C C . GLN A 1 207 ? 11.424 16.931 -5.728 1.00 90.56 207 GLN A C 1
ATOM 1634 O O . GLN A 1 207 ? 11.831 16.324 -6.722 1.00 90.56 207 GLN A O 1
ATOM 1639 N N . ARG A 1 208 ? 11.664 18.227 -5.536 1.00 91.69 208 ARG A N 1
ATOM 1640 C CA . ARG A 1 208 ? 12.449 19.033 -6.474 1.00 91.69 208 ARG A CA 1
ATOM 1641 C C . ARG A 1 208 ? 13.919 18.639 -6.386 1.00 91.69 208 ARG A C 1
ATOM 1643 O O . ARG A 1 208 ? 14.457 18.534 -5.290 1.00 91.69 208 ARG A O 1
ATOM 1650 N N . VAL A 1 209 ? 14.570 18.441 -7.531 1.00 91.75 209 VAL A N 1
ATOM 1651 C CA . VAL A 1 209 ? 15.985 18.021 -7.587 1.00 91.75 209 VAL A CA 1
ATOM 1652 C C . VAL A 1 209 ? 16.942 19.145 -7.982 1.00 91.75 209 VAL A C 1
ATOM 1654 O O . VAL A 1 209 ? 18.141 19.022 -7.762 1.00 91.75 209 VAL A O 1
ATOM 1657 N N . ASN A 1 210 ? 16.442 20.243 -8.558 1.00 91.56 210 ASN A N 1
ATOM 1658 C CA . ASN A 1 210 ? 17.232 21.446 -8.841 1.00 91.56 210 ASN A CA 1
ATOM 1659 C C . ASN A 1 210 ? 16.967 22.572 -7.817 1.00 91.56 210 ASN A C 1
ATOM 1661 O O . ASN A 1 210 ? 16.100 22.453 -6.952 1.00 91.56 210 ASN A O 1
ATOM 1665 N N . SER A 1 211 ? 17.687 23.696 -7.927 1.00 86.88 211 SER A N 1
ATOM 1666 C CA . SER A 1 211 ? 17.613 24.864 -7.022 1.00 86.88 211 SER A CA 1
ATOM 1667 C C . SER A 1 211 ? 16.332 25.690 -7.184 1.00 86.88 211 SER A C 1
ATOM 1669 O O . SER A 1 211 ? 15.995 26.073 -8.311 1.00 86.88 211 SER A O 1
ATOM 1671 N N . GLY A 1 212 ? 15.586 25.938 -6.103 1.00 88.31 212 GLY A N 1
ATOM 1672 C CA . GLY A 1 212 ? 14.310 26.671 -6.123 1.00 88.31 212 GLY A CA 1
ATOM 1673 C C . GLY A 1 212 ? 13.299 26.150 -5.094 1.00 88.31 212 GLY A C 1
ATOM 1674 O O . GLY A 1 212 ? 13.625 25.287 -4.285 1.00 88.31 212 GLY A O 1
ATOM 1675 N N . ASN A 1 213 ? 12.067 26.669 -5.121 1.00 87.25 213 ASN A N 1
ATOM 1676 C CA . ASN A 1 213 ? 11.028 26.306 -4.151 1.00 87.25 213 ASN A CA 1
ATOM 1677 C C . ASN A 1 213 ? 10.512 24.868 -4.373 1.00 87.25 213 ASN A C 1
ATOM 1679 O O . ASN A 1 213 ? 10.013 24.553 -5.453 1.00 87.25 213 ASN A O 1
ATOM 1683 N N . GLY A 1 214 ? 10.588 24.024 -3.339 1.00 86.75 214 GLY A N 1
ATOM 1684 C CA . GLY A 1 214 ? 10.149 22.623 -3.352 1.00 86.75 214 GLY A CA 1
ATOM 1685 C C . GLY A 1 214 ? 8.634 22.397 -3.422 1.00 86.75 214 GLY A C 1
ATOM 1686 O O . GLY A 1 214 ? 8.212 21.254 -3.542 1.00 86.75 214 GLY A O 1
ATOM 1687 N N . ALA A 1 215 ? 7.821 23.453 -3.379 1.00 85.31 215 ALA A N 1
ATOM 1688 C CA . ALA A 1 215 ? 6.362 23.374 -3.472 1.00 85.31 215 ALA A CA 1
ATOM 1689 C C . ALA A 1 215 ? 5.784 23.936 -4.786 1.00 85.31 215 ALA A C 1
ATOM 1691 O O . ALA A 1 215 ? 4.576 23.856 -4.995 1.00 85.31 215 ALA A O 1
ATOM 1692 N N . ILE A 1 216 ? 6.608 24.528 -5.665 1.00 86.62 216 ILE A N 1
ATOM 1693 C CA . ILE A 1 216 ? 6.122 25.260 -6.847 1.00 86.62 216 ILE A CA 1
ATOM 1694 C C . ILE A 1 216 ? 6.685 24.673 -8.144 1.00 86.62 216 ILE A C 1
ATOM 1696 O O . ILE A 1 216 ? 7.891 24.727 -8.405 1.00 86.62 216 ILE A O 1
ATOM 1700 N N . PHE A 1 217 ? 5.784 24.188 -9.001 1.00 87.19 217 PHE A N 1
ATOM 1701 C CA . PHE A 1 217 ? 6.086 23.706 -10.350 1.00 87.19 217 PHE A CA 1
ATOM 1702 C C . PHE A 1 217 ? 6.325 24.871 -11.326 1.00 87.19 217 PHE A C 1
ATOM 1704 O O . PHE A 1 217 ? 5.415 25.319 -12.017 1.00 87.19 217 PHE A O 1
ATOM 1711 N N . ASN A 1 218 ? 7.568 25.351 -11.396 1.00 88.56 218 ASN A N 1
ATOM 1712 C CA . ASN A 1 218 ? 7.992 26.382 -12.353 1.00 88.56 218 ASN A CA 1
ATOM 1713 C C . ASN A 1 218 ? 8.462 25.776 -13.682 1.00 88.56 218 ASN A C 1
ATOM 1715 O O . ASN A 1 218 ? 8.893 24.623 -13.723 1.00 88.56 218 ASN A O 1
ATOM 1719 N N . ASN A 1 219 ? 8.473 26.568 -14.755 1.00 89.12 219 ASN A N 1
ATOM 1720 C CA . ASN A 1 219 ? 9.120 26.164 -16.005 1.00 89.12 219 ASN A CA 1
ATOM 1721 C C . ASN A 1 219 ? 10.598 25.780 -15.755 1.00 89.12 219 ASN A C 1
ATOM 1723 O O . ASN A 1 219 ? 11.282 26.436 -14.967 1.00 89.12 219 ASN A O 1
ATOM 1727 N N . HIS A 1 220 ? 11.065 24.703 -16.387 1.00 88.81 220 HIS A N 1
ATOM 1728 C CA . HIS A 1 220 ? 12.373 24.056 -16.193 1.00 88.81 220 HIS A CA 1
ATOM 1729 C C . HIS A 1 220 ? 12.661 23.534 -14.773 1.00 88.81 220 HIS A C 1
ATOM 1731 O O . HIS A 1 220 ? 13.806 23.242 -14.408 1.00 88.81 220 HIS A O 1
ATOM 1737 N N . SER A 1 221 ? 11.638 23.403 -13.924 1.00 90.25 221 SER A N 1
ATOM 1738 C CA . SER A 1 221 ? 11.807 22.712 -12.644 1.00 90.25 221 SER A CA 1
ATOM 1739 C C . SER A 1 221 ? 11.907 21.203 -12.864 1.00 90.25 221 SER A C 1
ATOM 1741 O O . SER A 1 221 ? 11.130 20.624 -13.625 1.00 90.25 221 SER A O 1
ATOM 1743 N N . LYS A 1 222 ? 12.879 20.578 -12.194 1.00 90.75 222 LYS A N 1
ATOM 1744 C CA . LYS A 1 222 ? 13.152 19.143 -12.274 1.00 90.75 222 LYS A CA 1
ATOM 1745 C C . LYS A 1 222 ? 12.734 18.479 -10.976 1.00 90.75 222 LYS A C 1
ATOM 1747 O O . LYS A 1 222 ? 13.039 18.984 -9.893 1.00 90.75 222 LYS A O 1
ATOM 1752 N N . TRP A 1 223 ? 12.085 17.332 -11.090 1.00 90.75 223 TRP A N 1
ATOM 1753 C CA . TRP A 1 223 ? 11.471 16.634 -9.969 1.00 90.75 223 TRP A CA 1
ATOM 1754 C C . TRP A 1 223 ? 11.727 15.139 -10.045 1.00 90.75 223 TRP A C 1
ATOM 1756 O O . TRP A 1 223 ? 11.908 14.592 -11.129 1.00 90.75 223 TRP A O 1
ATOM 1766 N N . SER A 1 224 ? 11.700 14.488 -8.887 1.00 90.00 224 SER A N 1
ATOM 1767 C CA . SER A 1 224 ? 11.816 13.042 -8.748 1.00 90.00 224 SER A CA 1
ATOM 1768 C C . SER A 1 224 ? 10.762 12.518 -7.787 1.00 90.00 224 SER A C 1
ATOM 1770 O O . SER A 1 224 ? 10.466 13.142 -6.770 1.00 90.00 224 SER A O 1
ATOM 1772 N N . SER A 1 225 ? 10.179 11.370 -8.101 1.00 89.38 225 SER A N 1
ATOM 1773 C CA . SER A 1 225 ? 9.160 10.722 -7.285 1.00 89.38 225 SER A CA 1
ATOM 1774 C C . SER A 1 225 ? 9.456 9.231 -7.182 1.00 89.38 225 SER A C 1
ATOM 1776 O O . SER A 1 225 ? 9.746 8.573 -8.181 1.00 89.38 225 SER A O 1
ATOM 1778 N N . LEU A 1 226 ? 9.410 8.702 -5.960 1.00 89.00 226 LEU A N 1
ATOM 1779 C CA . LEU A 1 226 ? 9.628 7.284 -5.695 1.00 89.00 226 LEU A CA 1
ATOM 1780 C C . LEU A 1 226 ? 8.334 6.501 -5.889 1.00 89.00 226 LEU A C 1
ATOM 1782 O O . LEU A 1 226 ? 7.252 6.969 -5.526 1.00 89.00 226 LEU A O 1
ATOM 1786 N N . ILE A 1 227 ? 8.466 5.286 -6.414 1.00 89.88 227 ILE A N 1
ATOM 1787 C CA . ILE A 1 227 ? 7.365 4.329 -6.489 1.00 89.88 227 ILE A CA 1
ATOM 1788 C C . ILE A 1 227 ? 7.563 3.287 -5.390 1.00 89.88 227 ILE A C 1
ATOM 1790 O O . ILE A 1 227 ? 8.600 2.623 -5.291 1.00 89.88 227 ILE A O 1
ATOM 1794 N N . HIS A 1 228 ? 6.543 3.134 -4.563 1.00 93.06 228 HIS A N 1
ATOM 1795 C CA . HIS A 1 228 ? 6.481 2.164 -3.487 1.00 93.06 228 HIS A CA 1
ATOM 1796 C C . HIS A 1 228 ? 5.459 1.087 -3.812 1.00 93.06 228 HIS A C 1
ATOM 1798 O O . HIS A 1 228 ? 4.497 1.332 -4.535 1.00 93.06 228 HIS A O 1
ATOM 1804 N N . VAL A 1 229 ? 5.645 -0.090 -3.232 1.00 95.50 229 VAL A N 1
ATOM 1805 C CA . VAL A 1 229 ? 4.594 -1.103 -3.133 1.00 95.50 229 VAL A CA 1
ATOM 1806 C C . VAL A 1 229 ? 4.194 -1.202 -1.683 1.00 95.50 229 VAL A C 1
ATOM 1808 O O . VAL A 1 229 ? 5.060 -1.281 -0.816 1.00 95.50 229 VAL A O 1
ATOM 1811 N N . CYS A 1 230 ? 2.895 -1.210 -1.430 1.00 96.25 230 CYS A N 1
ATOM 1812 C CA . CYS A 1 230 ? 2.329 -1.362 -0.105 1.00 96.25 230 CYS A CA 1
ATOM 1813 C C . CYS A 1 230 ? 1.438 -2.599 -0.067 1.00 96.25 230 CYS A C 1
ATOM 1815 O O . CYS A 1 230 ? 0.669 -2.848 -0.999 1.00 96.25 230 CYS A O 1
ATOM 1817 N N . ALA A 1 231 ? 1.528 -3.337 1.033 1.00 95.75 231 ALA A N 1
ATOM 1818 C CA . ALA A 1 231 ? 0.538 -4.324 1.429 1.00 95.75 231 ALA A CA 1
ATOM 1819 C C . ALA A 1 231 ? -0.160 -3.812 2.688 1.00 95.75 231 ALA A C 1
ATOM 1821 O O . ALA A 1 231 ? 0.494 -3.307 3.604 1.00 95.75 231 ALA A O 1
ATOM 1822 N N . ALA A 1 232 ? -1.480 -3.930 2.721 1.00 94.75 232 ALA A N 1
ATOM 1823 C CA . ALA A 1 232 ? -2.312 -3.485 3.821 1.00 94.75 232 ALA A CA 1
ATOM 1824 C C . ALA A 1 232 ? -3.328 -4.561 4.194 1.00 94.75 232 ALA A C 1
ATOM 1826 O O . ALA A 1 232 ? -3.845 -5.260 3.327 1.00 94.75 232 ALA A O 1
ATOM 1827 N N . ALA A 1 233 ? -3.630 -4.673 5.476 1.00 92.88 233 ALA A N 1
ATOM 1828 C CA . ALA A 1 233 ? -4.664 -5.546 6.007 1.00 92.88 233 ALA A CA 1
ATOM 1829 C C . ALA A 1 233 ? -5.470 -4.795 7.071 1.00 92.88 233 ALA A C 1
ATOM 1831 O O . ALA A 1 233 ? -5.172 -3.645 7.407 1.00 92.88 233 ALA A O 1
ATOM 1832 N N . LEU A 1 234 ? -6.504 -5.450 7.582 1.00 90.75 234 LEU A N 1
ATOM 1833 C CA . LEU A 1 234 ? -7.284 -4.967 8.712 1.00 90.75 234 LEU A CA 1
ATOM 1834 C C . LEU A 1 234 ? -6.990 -5.853 9.915 1.00 90.75 234 LEU A C 1
ATOM 1836 O O . LEU A 1 234 ? -6.949 -7.074 9.781 1.00 90.75 234 LEU A O 1
ATOM 1840 N N . THR A 1 235 ? -6.802 -5.234 11.073 1.00 89.50 235 THR A N 1
ATOM 1841 C CA . THR A 1 235 ? -6.686 -5.941 12.346 1.00 89.50 235 THR A CA 1
ATOM 1842 C C . THR A 1 235 ? -7.901 -5.657 13.216 1.00 89.50 235 THR A C 1
ATOM 1844 O O . THR A 1 235 ? -8.418 -4.537 13.225 1.00 89.50 235 THR A O 1
ATOM 1847 N N . ALA A 1 236 ? -8.361 -6.685 13.921 1.00 89.44 236 ALA A N 1
ATOM 1848 C CA . ALA A 1 236 ? -9.415 -6.600 14.914 1.00 89.44 236 ALA A CA 1
ATOM 1849 C C . ALA A 1 236 ? -8.765 -6.596 16.298 1.00 89.44 236 ALA A C 1
ATOM 1851 O O . ALA A 1 236 ? -8.155 -7.580 16.708 1.00 89.44 236 ALA A O 1
ATOM 1852 N N . VAL A 1 237 ? -8.861 -5.475 17.009 1.00 89.62 237 VAL A N 1
ATO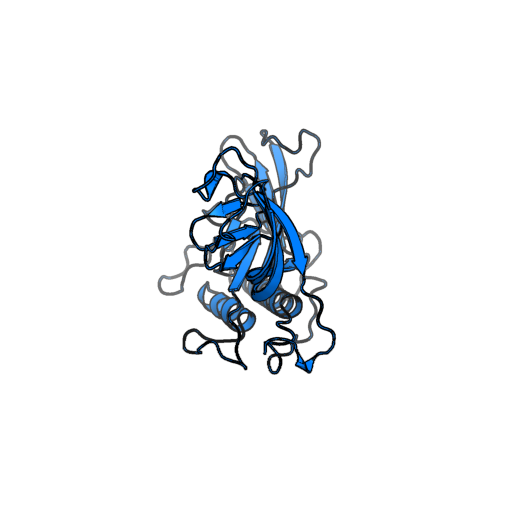M 1853 C CA . VAL A 1 237 ? -8.208 -5.292 18.310 1.00 89.62 237 VAL A CA 1
ATOM 1854 C C . VAL A 1 237 ? -9.200 -4.759 19.325 1.00 89.62 237 VAL A C 1
ATOM 1856 O O . VAL A 1 237 ? -10.008 -3.887 19.023 1.00 89.62 237 VAL A O 1
ATOM 1859 N N . VAL A 1 238 ? -9.143 -5.260 20.554 1.00 92.06 238 VAL A N 1
ATOM 1860 C CA . VAL A 1 238 ? -9.928 -4.677 21.646 1.00 92.06 238 VAL A CA 1
ATOM 1861 C C . VAL A 1 238 ? -9.117 -3.565 22.295 1.00 92.06 238 VAL A C 1
ATOM 1863 O O . VAL A 1 238 ? -7.956 -3.757 22.670 1.00 92.06 238 VAL A O 1
ATOM 1866 N N . LYS A 1 239 ? -9.744 -2.402 22.449 1.00 92.75 239 LYS A N 1
ATOM 1867 C CA . LYS A 1 239 ? -9.167 -1.245 23.132 1.00 92.75 239 LYS A CA 1
ATOM 1868 C C . LYS A 1 239 ? -10.070 -0.803 24.267 1.00 92.75 239 LYS A C 1
ATOM 1870 O O . LYS A 1 239 ? -11.292 -0.858 24.149 1.00 92.75 239 LYS A O 1
ATOM 1875 N N . THR A 1 240 ? -9.454 -0.324 25.337 1.00 93.56 240 THR A N 1
ATOM 1876 C CA . THR A 1 240 ? -10.162 0.316 26.441 1.00 93.56 240 THR A CA 1
ATOM 1877 C C . THR A 1 240 ? -10.333 1.793 26.110 1.00 93.56 240 THR A C 1
ATOM 1879 O O . THR A 1 240 ? -9.356 2.499 25.842 1.00 93.56 240 THR A O 1
ATOM 1882 N N . VAL A 1 241 ? -11.581 2.254 26.103 1.00 92.62 241 VAL A N 1
ATOM 1883 C CA . VAL A 1 241 ? -11.961 3.633 25.796 1.00 92.62 241 VAL A CA 1
ATOM 1884 C C . VAL A 1 241 ? -12.531 4.286 27.041 1.00 92.62 241 VAL A C 1
ATOM 1886 O O . VAL A 1 241 ? -13.484 3.782 27.633 1.00 92.62 241 VAL A O 1
ATOM 1889 N N . ASN A 1 242 ? -11.966 5.431 27.412 1.00 92.31 242 ASN A N 1
ATOM 1890 C CA . ASN A 1 242 ? -12.415 6.217 28.549 1.00 92.31 242 ASN A CA 1
ATOM 1891 C C . ASN A 1 242 ? -13.353 7.326 28.081 1.00 92.31 242 ASN A C 1
ATOM 1893 O O . ASN A 1 242 ? -13.016 8.137 27.215 1.00 92.31 242 ASN A O 1
ATOM 1897 N N . PHE A 1 243 ? -14.524 7.371 28.699 1.00 89.75 243 PHE A N 1
ATOM 1898 C CA . PHE A 1 243 ? -15.584 8.321 28.416 1.00 89.75 243 PHE A CA 1
ATOM 1899 C C . PHE A 1 243 ? -15.764 9.296 29.572 1.00 89.75 243 PHE A C 1
ATOM 1901 O O . PHE A 1 243 ? -15.561 8.950 30.737 1.00 89.75 243 PHE A O 1
ATOM 1908 N N . SER A 1 244 ? -16.209 10.508 29.249 1.00 88.06 244 SER A N 1
ATOM 1909 C CA . SER A 1 244 ? -16.674 11.487 30.225 1.00 88.06 244 SER A CA 1
ATOM 1910 C C . SER A 1 244 ? -17.875 12.264 29.693 1.00 88.06 244 SER A C 1
ATOM 1912 O O . SER A 1 244 ? -17.959 12.557 28.500 1.00 88.06 244 SER A O 1
ATOM 1914 N N . ILE A 1 245 ? -18.814 12.597 30.579 1.00 84.75 245 ILE A N 1
ATOM 1915 C CA . ILE A 1 245 ? -19.980 13.427 30.264 1.00 84.75 245 ILE A CA 1
ATOM 1916 C C . ILE A 1 245 ? -20.201 14.487 31.344 1.00 84.75 245 ILE A C 1
ATOM 1918 O O . ILE A 1 245 ? -20.254 14.180 32.538 1.00 84.75 245 ILE A O 1
ATOM 1922 N N . ASN A 1 246 ? -20.383 15.736 30.908 1.00 76.44 246 ASN A N 1
ATOM 1923 C CA . ASN A 1 246 ? -20.665 16.879 31.778 1.00 76.44 246 ASN A CA 1
ATOM 1924 C C . ASN A 1 246 ? -22.152 17.283 31.749 1.00 76.44 246 ASN A C 1
ATOM 1926 O O . ASN A 1 246 ? -22.849 17.129 30.748 1.00 76.44 246 ASN A O 1
ATOM 1930 N N . ARG A 1 247 ? -22.626 17.835 32.877 1.00 64.62 247 ARG A N 1
ATOM 1931 C CA . ARG A 1 247 ? -24.041 18.071 33.249 1.00 64.62 247 ARG A CA 1
ATOM 1932 C C . ARG A 1 247 ? -24.887 18.899 32.263 1.00 64.62 247 ARG A C 1
ATOM 1934 O O . ARG A 1 247 ? -26.104 18.884 32.380 1.00 64.62 247 ARG A O 1
ATOM 1941 N N . THR A 1 248 ? -24.314 19.635 31.314 1.00 59.19 248 THR A N 1
ATOM 1942 C CA . THR A 1 248 ? -25.078 20.593 30.489 1.00 59.19 248 THR A CA 1
ATOM 1943 C C . THR A 1 248 ? -25.903 19.964 29.358 1.00 59.19 248 THR A C 1
ATOM 1945 O O . THR A 1 248 ? -26.674 20.678 28.723 1.00 59.19 248 THR A O 1
ATOM 1948 N N . ARG A 1 249 ? -25.790 18.650 29.101 1.00 54.31 249 ARG A N 1
ATOM 1949 C CA . ARG A 1 249 ? -26.540 17.934 28.045 1.00 54.31 249 ARG A CA 1
ATOM 1950 C C . ARG A 1 249 ? -26.979 16.546 28.531 1.00 54.31 249 ARG A C 1
ATOM 1952 O O . ARG A 1 249 ? -26.392 15.540 28.154 1.00 54.31 249 ARG A O 1
ATOM 1959 N N . THR A 1 250 ? -27.971 16.495 29.419 1.00 52.84 250 THR A N 1
ATOM 1960 C CA . THR A 1 250 ? -28.277 15.310 30.248 1.00 52.84 250 THR A CA 1
ATOM 1961 C C . THR A 1 250 ? -28.807 14.078 29.520 1.00 52.84 250 THR A C 1
ATOM 1963 O O . THR A 1 250 ? -28.732 12.996 30.090 1.00 52.84 250 THR A O 1
ATOM 1966 N N . ASP A 1 251 ? -29.256 14.180 28.268 1.00 53.81 251 ASP A N 1
ATOM 1967 C CA . ASP A 1 251 ? -29.974 13.064 27.628 1.00 53.81 251 ASP A CA 1
ATOM 1968 C C . ASP A 1 251 ? -29.457 12.746 26.214 1.00 53.81 251 ASP A C 1
ATOM 1970 O O . ASP A 1 251 ? -30.101 12.028 25.447 1.00 53.81 251 ASP A O 1
ATOM 1974 N N . ARG A 1 252 ? -28.308 13.316 25.823 1.00 59.38 252 ARG A N 1
ATOM 1975 C CA . ARG A 1 252 ? -27.807 13.252 24.442 1.00 59.38 252 ARG A CA 1
ATOM 1976 C C . ARG A 1 252 ? -26.331 12.880 24.380 1.00 59.38 252 ARG A C 1
ATOM 1978 O O . ARG A 1 252 ? -25.522 13.341 25.180 1.00 59.38 252 ARG A O 1
ATOM 1985 N N . LEU A 1 253 ? -25.980 12.099 23.355 1.00 65.19 253 LEU A N 1
ATOM 1986 C CA . LEU A 1 253 ? -24.592 11.784 22.979 1.00 65.19 253 LEU A CA 1
ATOM 1987 C C . LEU A 1 253 ? -23.751 13.051 22.735 1.00 65.19 253 LEU A C 1
ATOM 1989 O O . LEU A 1 253 ? -22.533 12.996 22.821 1.00 65.19 253 LEU A O 1
ATOM 1993 N N . ASP A 1 254 ? -24.399 14.193 22.502 1.00 67.25 254 ASP A N 1
ATOM 1994 C CA . ASP A 1 254 ? -23.794 15.506 22.260 1.00 67.25 254 ASP A CA 1
ATOM 1995 C C . ASP A 1 254 ? -22.922 16.035 23.416 1.00 67.25 254 ASP A C 1
ATOM 1997 O O . ASP A 1 254 ? -22.220 17.031 23.236 1.00 67.25 254 ASP A O 1
ATOM 2001 N N . GLY A 1 255 ? -23.024 15.454 24.617 1.00 71.56 255 GLY A N 1
ATOM 2002 C CA . GLY A 1 255 ? -22.181 15.785 25.774 1.00 71.56 255 GLY A CA 1
ATOM 2003 C C . GLY A 1 255 ? -21.071 14.769 26.060 1.00 71.56 255 GLY A C 1
ATOM 2004 O O . GLY A 1 255 ? -20.288 14.989 26.983 1.00 71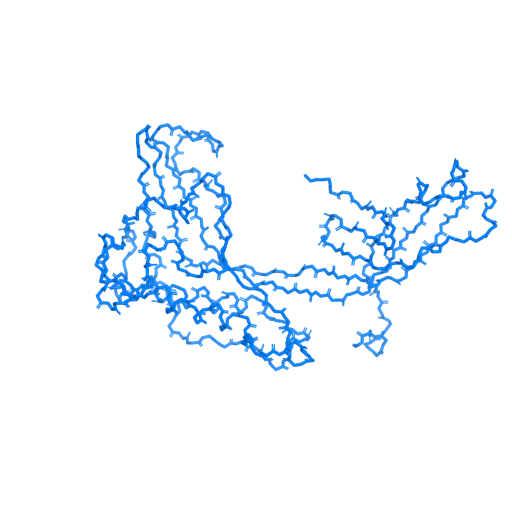.56 255 GLY A O 1
ATOM 2005 N N . LEU A 1 256 ? -21.026 13.659 25.316 1.00 80.38 256 LEU A N 1
ATOM 2006 C CA . LEU A 1 256 ? -20.073 12.573 25.516 1.00 80.38 256 LEU A CA 1
ATOM 2007 C C . LEU A 1 256 ? -18.733 12.912 24.867 1.00 80.38 256 LEU A C 1
ATOM 2009 O O . LEU A 1 256 ? -18.663 13.198 23.673 1.00 80.38 256 LEU A O 1
ATOM 2013 N N . ILE A 1 257 ? -17.666 12.820 25.650 1.00 86.75 257 ILE A N 1
ATOM 2014 C CA . ILE A 1 257 ? -16.301 13.071 25.200 1.00 86.75 257 ILE A CA 1
ATOM 2015 C C . ILE A 1 257 ? -15.472 11.821 25.478 1.00 86.75 257 ILE A C 1
ATOM 2017 O O . ILE A 1 257 ? -15.609 11.197 26.532 1.00 86.75 257 ILE A O 1
ATOM 2021 N N . ILE A 1 258 ? -14.614 11.459 24.529 1.00 87.62 258 ILE A N 1
ATOM 2022 C CA . ILE A 1 258 ? -13.597 10.428 24.727 1.00 87.62 258 ILE A CA 1
ATOM 2023 C C . ILE A 1 258 ? -12.346 11.113 25.257 1.00 87.62 258 ILE A C 1
ATOM 2025 O O . ILE A 1 258 ? -11.836 12.041 24.633 1.00 87.62 258 ILE A O 1
ATOM 2029 N N . THR A 1 259 ? -11.869 10.672 26.416 1.00 89.50 259 THR A N 1
ATOM 2030 C CA . THR A 1 259 ? -10.675 11.239 27.052 1.00 89.50 259 THR A CA 1
ATOM 2031 C C . THR A 1 259 ? -9.416 10.469 26.687 1.00 89.50 259 THR A C 1
ATOM 2033 O O . THR A 1 259 ? -8.343 11.062 26.617 1.00 89.50 259 THR A O 1
ATOM 2036 N N . LEU A 1 260 ? -9.536 9.158 26.455 1.00 90.69 260 LEU A N 1
ATOM 2037 C CA . LEU A 1 260 ? -8.403 8.290 26.161 1.00 90.69 260 LEU A CA 1
ATOM 2038 C C . LEU A 1 260 ? -8.848 7.020 25.427 1.00 90.69 260 LEU A C 1
ATOM 2040 O O . LEU A 1 260 ? -9.902 6.463 25.730 1.00 90.69 260 LEU A O 1
ATOM 2044 N N . ILE A 1 261 ? -8.006 6.548 24.509 1.00 91.62 261 ILE A N 1
ATOM 2045 C CA . ILE A 1 261 ? -8.087 5.220 23.896 1.00 91.62 261 ILE A CA 1
ATOM 2046 C C . ILE A 1 261 ? -6.734 4.541 24.119 1.00 91.62 261 ILE A C 1
ATOM 2048 O O . ILE A 1 261 ? -5.698 5.097 23.758 1.00 91.62 261 ILE A O 1
ATOM 2052 N N . THR A 1 262 ? -6.736 3.346 24.704 1.00 93.00 262 THR A N 1
ATOM 2053 C CA . THR A 1 262 ? -5.518 2.558 24.951 1.00 93.00 262 THR A CA 1
ATOM 2054 C C . THR A 1 262 ? -5.703 1.110 24.538 1.00 93.00 262 THR A C 1
ATOM 2056 O O . THR A 1 262 ? -6.790 0.550 24.679 1.00 93.00 262 THR A O 1
ATOM 2059 N N . ASN A 1 263 ? -4.624 0.477 24.075 1.00 90.25 263 ASN A N 1
ATOM 2060 C CA . ASN A 1 263 ? -4.620 -0.962 23.823 1.00 90.25 263 ASN A CA 1
ATOM 2061 C C . ASN A 1 263 ? -4.949 -1.718 25.112 1.00 90.25 263 ASN A C 1
ATOM 2063 O O . ASN A 1 263 ? -4.392 -1.411 26.169 1.00 90.25 263 ASN A O 1
ATOM 2067 N N . LYS A 1 264 ? -5.848 -2.702 25.021 1.00 87.69 264 LYS A N 1
ATOM 2068 C CA . LYS A 1 264 ? -6.195 -3.532 26.169 1.00 87.69 264 LYS A CA 1
ATOM 2069 C C . LYS A 1 264 ? -5.002 -4.411 26.541 1.00 87.69 264 LYS A C 1
ATOM 2071 O O . LYS A 1 264 ? -4.487 -5.152 25.706 1.00 87.69 264 LYS A O 1
ATOM 2076 N N . SER A 1 265 ? -4.574 -4.320 27.796 1.00 84.50 265 SER A N 1
ATOM 2077 C CA . SER A 1 265 ? -3.605 -5.251 28.371 1.00 84.50 265 SER A CA 1
ATOM 2078 C C . SER A 1 265 ? -4.347 -6.479 28.879 1.00 84.50 265 SER A C 1
ATOM 2080 O O . SER A 1 265 ? -5.358 -6.351 29.569 1.00 84.50 265 SER A O 1
ATOM 2082 N N . TYR A 1 266 ? -3.839 -7.660 28.550 1.00 81.44 266 TYR A N 1
ATOM 2083 C CA . TYR A 1 266 ? -4.366 -8.927 29.041 1.00 81.44 266 TYR A CA 1
ATOM 2084 C C . TYR A 1 266 ? -3.377 -9.521 30.035 1.00 81.44 266 TYR A C 1
ATOM 2086 O O . TYR A 1 266 ? -2.173 -9.494 29.794 1.00 81.44 266 TYR A O 1
ATOM 2094 N N . ASP A 1 267 ? -3.884 -10.066 31.140 1.00 82.50 267 ASP A N 1
ATOM 2095 C CA . ASP A 1 267 ? -3.034 -10.683 32.169 1.00 82.50 267 ASP A CA 1
ATOM 2096 C C . ASP A 1 267 ? -2.309 -11.936 31.648 1.00 82.50 267 ASP A C 1
ATOM 2098 O O . ASP A 1 267 ? -1.265 -12.319 32.169 1.00 82.50 267 ASP A O 1
ATOM 2102 N N . ASN A 1 268 ? -2.879 -12.597 30.636 1.00 78.81 268 ASN A N 1
ATOM 2103 C CA . ASN A 1 268 ? -2.339 -13.786 29.987 1.00 78.81 268 ASN A CA 1
ATOM 2104 C C . ASN A 1 268 ? -2.828 -13.897 28.530 1.00 78.81 268 ASN A C 1
ATOM 2106 O O . ASN A 1 268 ? -3.804 -13.258 28.130 1.00 78.81 268 ASN A O 1
ATOM 2110 N N . LEU A 1 269 ? -2.147 -14.738 27.746 1.00 70.06 269 LEU A N 1
ATOM 2111 C CA . LEU A 1 269 ? -2.490 -15.007 26.345 1.00 70.06 269 LEU A CA 1
ATOM 2112 C C . LEU A 1 269 ? -3.846 -15.721 26.195 1.00 70.06 269 LEU A C 1
ATOM 2114 O O . LEU A 1 269 ? -4.531 -15.499 25.205 1.00 70.06 269 LEU A O 1
ATOM 2118 N N . ASP A 1 270 ? -4.284 -16.496 27.190 1.00 72.38 270 ASP A N 1
ATOM 2119 C CA . ASP A 1 270 ? -5.559 -17.235 27.132 1.00 72.38 270 ASP A CA 1
ATOM 2120 C C . ASP A 1 270 ? -6.798 -16.328 27.217 1.00 72.38 270 ASP A C 1
ATOM 2122 O O . ASP A 1 270 ? -7.896 -16.725 26.834 1.00 72.38 270 ASP A O 1
ATOM 2126 N N . LYS A 1 271 ? -6.645 -15.104 27.740 1.00 70.06 271 LYS A N 1
ATOM 2127 C CA . LYS A 1 271 ? -7.705 -14.084 27.751 1.00 70.06 271 LYS A CA 1
ATOM 2128 C C . LYS A 1 271 ? -7.732 -13.251 26.471 1.00 70.06 271 LYS A C 1
ATOM 2130 O O . LYS A 1 271 ? -8.597 -12.379 26.350 1.00 70.06 271 LYS A O 1
ATOM 2135 N N . PHE A 1 272 ? -6.790 -13.471 25.553 1.00 68.06 272 PHE A N 1
ATOM 2136 C CA . PHE A 1 272 ? -6.801 -12.792 24.269 1.00 68.06 272 PHE A CA 1
ATOM 2137 C C . PHE A 1 272 ? -8.004 -13.302 23.461 1.00 68.06 272 PHE A C 1
ATOM 2139 O O . PHE A 1 272 ? -8.201 -14.513 23.366 1.00 68.06 272 PHE A O 1
ATOM 2146 N N . PRO A 1 273 ? -8.844 -12.413 22.910 1.00 64.00 273 PRO A N 1
ATOM 2147 C CA . PRO A 1 273 ? -9.905 -12.837 22.012 1.00 64.00 273 PRO A CA 1
ATOM 2148 C C . PRO A 1 273 ? -9.256 -13.433 20.756 1.00 64.00 273 PRO A C 1
ATOM 2150 O O . PRO A 1 273 ? -8.523 -12.731 20.057 1.00 64.00 273 PRO A O 1
ATOM 2153 N N . VAL A 1 274 ? -9.480 -14.732 20.542 1.00 54.50 274 VAL A N 1
ATOM 2154 C CA . VAL A 1 274 ? -9.061 -15.488 19.349 1.00 54.50 274 VAL A CA 1
ATOM 2155 C C . VAL A 1 274 ? -10.061 -15.270 18.222 1.00 54.50 274 VAL A C 1
ATOM 2157 O O . VAL A 1 274 ? -11.280 -15.295 18.518 1.00 54.50 274 VAL A O 1
#

Organism: Colletotrichum incanum (NCBI:txid1573173)

Radius of gyration: 24.52 Å; chains: 1; bounding box: 54×47×72 Å

Secondary structure (DSSP, 8-state):
-----EEETTEEEETTTTEEEE------S--SS-EEEEEEEEEEEEEEEEEEEEEEEEEE--SS--EEEE--STTTT---SPPP---TTTTT---HHHHHHHHHHHHHHHHHHHTT-SS--TT--EEEPP-GGG-TTS-EEESSTTTTS-PPPTTS-S-S-SS--TT---HHHHHHHHHHHHTS-TTPPP-SS---EEEEEEEPPPEE-SSS-TT---TT-EEEEEEEEEEEEEEEEEEEEEEEE-TTSTTSGGGEEEEEEEEPP-SSGGGS--

Sequence (274 aa):
MDLNIRVVKGLVLDGIAGGVGFRNHTIPKNIKRGASWSEDLLFIEPIASCVNTNLTLDFEILLNKSSISFNRGRFVDINKTYLSYDRDNAQSNPDLRARAYRAAWLNNALTMQAFLYLDSKLGKEFVLEQNYNTDYRALGFSSNFGNYLDLRDSYYKDKGAKWLNPFNVTSRDFGIVRLLCLGAGGADFANISNIYVGCGMVRGVPQRVNSGNGAIFNNHSKWSSLIHVCAAALTAVVKTVNFSINRTRTDRLDGLIITLITNKSYDNLDKFPV

Foldseek 3Di:
DPQDFDDDQQWTARSPQRKIWGDDDDDDPPDPFWDKDKDKTKIKGKDKDKDFLQKKWKWADAPPAIWIKIHQLSCPPQDPDQQDDDLQQCQVPVVFHSLQVNLSSQLNVLVCLQQVNPPTDGRDIDIDHDDPQSDQPDKHKDLQRPPSAQFADPPDPDDRHPHHRPVNRHSVSSVVSSCSSQVHDPPDDDDSSHFGKGKIKIKARWAWDDDDDRVDRDHRTMTMITIMIMIMGMDIFIKMWMWIFGDPDPPDPVRIDTPDIGGDDDPDPVPGDD

pLDDT: mean 80.86, std 11.8, range [43.88, 96.25]